Protein AF-A0A7K1FFA6-F1 (afdb_monomer)

Foldseek 3Di:
DVVVVVVVVVVVVVVCVVVVVCVVVPDDPPDDDDPDDDDADDDFFWFFPDFDAAPDPQWDCDVNATDHAAGDTHHQPFFGFWTFQDKFQPADRQDKAFDADPVRHGPGIDSPVGPVVLVLLQRVCVSLVFDGPVRQEVDWGFDWQQSVQWGWHFDDPVCVVVPGGMITIIGGQSVCSVPVVDGHDGDHLNCLQLDPPNPQSRFAFPVGGLQDKGFKTWGTKGKYADADDPVVVQVNLLVSLCVFLLEPHQVPQPQKDKDKDWDPVLNRVHHNVRITMMIIIIGGHPPKIANGDSGPLNYSVSGRID

Nearest PDB structures (foldseek):
  2w07-assembly1_B  TM=4.310E-01  e=6.812E+00  Escherichia coli UTI89
  8xmc-assembly1_A  TM=2.877E-01  e=3.693E+00  Arabidopsis thaliana

Sequence (306 aa):
MRRQLSGAALLLVAVLAVLGGMAVLGRRIQGDPATAPIPGPPALGSCLRTDVIPAGIPLDDLDGLLDYRSAEFETCAGRRAGEVVALITDPAPVDVAPVVDINGDLVGRSISDDPNYLMCISAARGYLGLVRPEEAVDAWIPLSPFISGLELIGPTPLQRRFGQQWVVCVVFDETSASDRRRPGFAGTVKDAYLGFPVPAVLTACDLGPCDILHRDELLASATFISPRTAAQVKESCREHAQVRTGLADLTAVAGLSVVVKYSAAGLAGAAPDRPLTASCLLRADEGRWLDGSLLNVGRADRIPWA

Radius of gyration: 26.85 Å; Cα contacts (8 Å, |Δi|>4): 586; chains: 1; bounding box: 90×49×72 Å

Solvent-accessible surface area (backbone atoms only — not comparable to full-atom values): 17153 Å² total; per-residue (Å²): 115,75,70,61,55,54,53,52,51,53,51,50,52,52,50,51,51,51,53,51,51,50,58,60,74,65,57,75,74,88,68,80,93,68,87,74,81,76,76,74,82,82,56,77,62,26,17,38,71,54,85,52,77,61,98,62,80,64,55,40,77,58,92,86,42,68,39,48,33,53,77,55,70,40,76,53,83,53,79,48,45,26,34,27,62,41,76,39,72,78,58,66,80,80,43,74,45,78,34,56,50,99,88,64,49,80,76,49,65,38,48,80,81,12,68,59,49,50,52,34,53,38,40,50,27,51,70,63,73,41,74,37,73,95,57,35,70,72,27,75,37,69,51,31,51,40,78,74,22,66,45,62,36,24,54,43,75,69,40,41,78,71,70,51,58,42,36,32,25,26,41,22,38,51,64,47,42,72,36,81,83,55,84,53,64,64,80,45,73,49,55,35,67,68,29,67,79,31,55,28,77,60,38,39,24,86,91,41,50,22,71,48,81,38,43,41,38,43,56,23,34,30,41,28,44,51,59,55,53,73,66,59,54,49,48,55,38,44,56,51,48,25,64,51,18,41,32,92,55,58,86,78,39,84,60,50,44,82,44,70,54,65,54,73,70,40,37,65,58,14,24,81,94,43,62,26,67,33,37,30,28,44,29,40,34,94,95,47,32,25,52,39,52,60,47,40,43,46,41,81,91,59,58,44,69,92

Mean predicted aligned error: 7.97 Å

Organism: NCBI:txid2665158

Secondary structure (DSSP, 8-state):
-HHHHHHHHHHHHHHHHHHHHHHHHT----S----PPPP-PPPTTEEE-SPPPPSS--EEEETTEEEEPP--EEES-S--SEEEEEEESSPPPP--EEEE-TTS-EEEEE-TT-HHHHHHHHHHHHHTTPPPGGG-BTSEEE--HHHH-EEEE---HHHHHTT---EEEEEE-HHHHH-TTS---SS-HHHHHHSSSPPGGG--BTTBSTTS-BSEEEEEEEEE-S---HHHHHHHHHHHHHHHHT-S-GGGSTTEEEEEE--HHHHHH-BTTBPEEEEEEEEEPTT--BSS--TT--SGGG--B-

pLDDT: mean 87.09, std 11.0, range [47.19, 97.88]

Structure (mmCIF, N/CA/C/O backbone):
data_AF-A0A7K1FFA6-F1
#
_entry.id   AF-A0A7K1FFA6-F1
#
loop_
_atom_site.group_PDB
_atom_site.id
_atom_site.type_symbol
_atom_site.label_atom_id
_atom_site.label_alt_id
_atom_site.label_comp_id
_atom_site.label_asym_id
_atom_site.label_entity_id
_atom_site.label_seq_id
_atom_site.pdbx_PDB_ins_code
_atom_site.Cartn_x
_atom_site.Cartn_y
_atom_site.Cartn_z
_atom_site.occupancy
_atom_site.B_iso_or_equiv
_atom_site.auth_seq_id
_atom_site.auth_comp_id
_atom_site.auth_asym_id
_atom_site.auth_atom_id
_atom_site.pdbx_PDB_model_num
ATOM 1 N N . MET A 1 1 ? -67.268 20.049 24.951 1.00 58.00 1 MET A N 1
ATOM 2 C CA . MET A 1 1 ? -66.887 18.618 24.880 1.00 58.00 1 MET A CA 1
ATOM 3 C C . MET A 1 1 ? -65.468 18.352 24.352 1.00 58.00 1 MET A C 1
ATOM 5 O O . MET A 1 1 ? -64.747 17.640 25.032 1.00 58.00 1 MET A O 1
ATOM 9 N N . ARG A 1 2 ? -64.987 18.937 23.236 1.00 68.69 2 ARG A N 1
ATOM 10 C CA . ARG A 1 2 ? -63.618 18.657 22.714 1.00 68.69 2 ARG A CA 1
ATOM 11 C C . ARG A 1 2 ? -62.449 18.973 23.671 1.00 68.69 2 ARG A C 1
ATOM 13 O O . ARG A 1 2 ? -61.514 18.192 23.730 1.00 68.69 2 ARG A O 1
ATOM 20 N N . ARG A 1 3 ? -62.514 20.053 24.463 1.00 69.88 3 ARG A N 1
ATOM 21 C CA . ARG A 1 3 ? -61.429 20.437 25.399 1.00 69.88 3 ARG A CA 1
ATOM 22 C C . ARG A 1 3 ? -61.270 19.497 26.605 1.00 69.88 3 ARG A C 1
ATOM 24 O O . ARG A 1 3 ? -60.164 19.346 27.108 1.00 69.88 3 ARG A O 1
ATOM 31 N N . GLN A 1 4 ? -62.349 18.846 27.047 1.00 73.88 4 GLN A N 1
ATOM 32 C CA . GLN A 1 4 ? -62.304 17.896 28.171 1.00 73.88 4 GLN A CA 1
ATOM 33 C C . GLN A 1 4 ? -61.646 16.568 27.770 1.00 73.88 4 GLN A C 1
ATOM 35 O O . GLN A 1 4 ? -60.880 16.010 28.547 1.00 73.88 4 GLN A O 1
ATOM 40 N N . LEU A 1 5 ? -61.867 16.111 26.532 1.00 81.81 5 LEU A N 1
ATOM 41 C CA . LEU A 1 5 ? -61.202 14.925 25.981 1.00 81.81 5 LEU A CA 1
ATOM 42 C C . LEU A 1 5 ? -59.692 15.133 25.814 1.00 81.81 5 LEU A C 1
ATOM 44 O O . LEU A 1 5 ? -58.912 14.248 26.154 1.00 81.81 5 LEU A O 1
ATOM 48 N N . SER A 1 6 ? -59.270 16.316 25.354 1.00 82.75 6 SER A N 1
ATOM 49 C CA . SER A 1 6 ? -57.847 16.654 25.223 1.00 82.75 6 SER A CA 1
ATOM 50 C C . SER A 1 6 ? -57.132 16.671 26.575 1.00 82.75 6 SER A C 1
ATOM 52 O O . SER A 1 6 ? -56.033 16.137 26.689 1.00 82.75 6 SER A O 1
ATOM 54 N N . GLY A 1 7 ? -57.768 17.237 27.609 1.00 86.38 7 GLY A N 1
ATOM 55 C CA . GLY A 1 7 ? -57.214 17.251 28.965 1.00 86.38 7 GLY A CA 1
ATOM 56 C C . GLY A 1 7 ? -57.075 15.848 29.558 1.00 86.38 7 GLY A C 1
ATOM 57 O O . GLY A 1 7 ? -56.028 15.518 30.107 1.00 86.38 7 GLY A O 1
ATOM 58 N N . ALA A 1 8 ? -58.092 14.998 29.385 1.00 89.31 8 ALA A N 1
ATOM 59 C CA . ALA A 1 8 ? -58.063 13.619 29.870 1.00 89.31 8 ALA A CA 1
ATOM 60 C C . ALA A 1 8 ? -56.980 12.770 29.181 1.00 89.31 8 ALA A C 1
ATOM 62 O O . ALA A 1 8 ? -56.271 12.023 29.852 1.00 89.31 8 ALA A O 1
ATOM 63 N N . ALA A 1 9 ? -56.805 12.914 27.863 1.00 89.56 9 ALA A N 1
ATOM 64 C CA . ALA A 1 9 ? -55.773 12.192 27.119 1.00 89.56 9 ALA A CA 1
ATOM 65 C C . ALA A 1 9 ? -54.353 12.588 27.557 1.00 89.56 9 ALA A C 1
ATOM 67 O O . ALA A 1 9 ? -53.499 11.725 27.742 1.00 89.56 9 ALA A O 1
ATOM 68 N N . LEU A 1 10 ? -54.107 13.883 27.776 1.00 92.19 10 LEU A N 1
ATOM 69 C CA . LEU A 1 10 ? -52.793 14.387 28.181 1.00 92.19 10 LEU A CA 1
ATOM 70 C C . LEU A 1 10 ? -52.430 13.932 29.602 1.00 92.19 10 LEU A C 1
ATOM 72 O O . LEU A 1 10 ? -51.291 13.549 29.867 1.00 92.19 10 LEU A O 1
ATOM 76 N N . LEU A 1 11 ? -53.424 13.890 30.492 1.00 93.81 11 LEU A N 1
ATOM 77 C CA . LEU A 1 11 ? -53.263 13.392 31.855 1.00 93.81 11 LEU A CA 1
ATOM 78 C C . LEU A 1 11 ? -53.007 11.877 31.880 1.00 93.81 11 LEU A C 1
ATOM 80 O O . LEU A 1 11 ? -52.140 11.417 32.617 1.00 93.81 11 LEU A O 1
ATOM 84 N N . LEU A 1 12 ? -53.690 11.110 31.023 1.00 93.81 12 LEU A N 1
ATOM 85 C CA . LEU A 1 12 ? -53.450 9.673 30.862 1.00 93.81 12 LEU A CA 1
ATOM 86 C C . LEU A 1 12 ? -52.023 9.388 30.368 1.00 93.81 12 LEU A C 1
ATOM 88 O O . LEU A 1 12 ? -51.355 8.511 30.909 1.00 93.81 12 LEU A O 1
ATOM 92 N N . VAL A 1 13 ? -51.534 10.149 29.382 1.00 93.62 13 VAL A N 1
ATOM 93 C CA . VAL A 1 13 ? -50.156 10.020 28.877 1.00 93.62 13 VAL A CA 1
ATOM 94 C C . VAL A 1 13 ? -49.138 10.360 29.965 1.00 93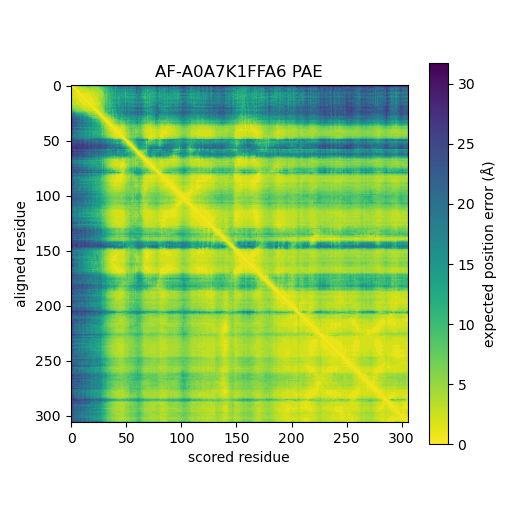.62 13 VAL A C 1
ATOM 96 O O . VAL A 1 13 ? -48.177 9.615 30.143 1.00 93.62 13 VAL A O 1
ATOM 99 N N . ALA A 1 14 ? -49.358 11.429 30.735 1.00 93.44 14 ALA A N 1
ATOM 100 C CA . ALA A 1 14 ? -48.478 11.789 31.845 1.00 93.44 14 ALA A CA 1
ATOM 101 C C . ALA A 1 14 ? -48.436 10.693 32.926 1.00 93.44 14 ALA A C 1
ATOM 103 O O . ALA A 1 14 ? -47.359 10.322 33.387 1.00 93.44 14 ALA A O 1
ATOM 104 N N . VAL A 1 15 ? -49.589 10.118 33.284 1.00 94.44 15 VAL A N 1
ATOM 105 C CA . VAL A 1 15 ? -49.672 9.010 34.250 1.00 94.44 15 VAL A CA 1
ATOM 106 C C . VAL A 1 15 ? -48.969 7.759 33.721 1.00 94.44 15 VAL A C 1
ATOM 108 O O . VAL A 1 15 ? -48.197 7.146 34.455 1.00 94.44 15 VAL A O 1
ATOM 111 N N . LEU A 1 16 ? -49.167 7.401 32.451 1.00 92.19 16 LEU A N 1
ATOM 112 C CA . LEU A 1 16 ? -48.476 6.266 31.831 1.00 92.19 16 LEU A CA 1
ATOM 113 C C . LEU A 1 16 ? -46.959 6.481 31.762 1.00 92.19 16 LEU A C 1
ATOM 115 O O . LEU A 1 16 ? -46.210 5.541 32.014 1.00 92.19 16 LEU A O 1
ATOM 119 N N . ALA A 1 17 ? -46.495 7.703 31.487 1.00 89.88 17 ALA A N 1
ATOM 120 C CA . ALA A 1 17 ? -45.072 8.036 31.483 1.00 89.88 17 ALA A CA 1
ATOM 121 C C . ALA A 1 17 ? -44.450 7.922 32.885 1.00 89.88 17 ALA A C 1
ATOM 123 O O . ALA A 1 17 ? -43.372 7.350 33.034 1.00 89.88 17 ALA A O 1
ATOM 124 N N . VAL A 1 18 ? -45.144 8.399 33.923 1.00 90.31 18 VAL A N 1
ATOM 125 C CA . VAL A 1 18 ? -44.685 8.291 35.318 1.00 90.31 18 VAL A CA 1
ATOM 126 C C . VAL A 1 18 ? -44.677 6.835 35.789 1.00 90.31 18 VAL A C 1
ATOM 128 O O . VAL A 1 18 ? -43.687 6.381 36.362 1.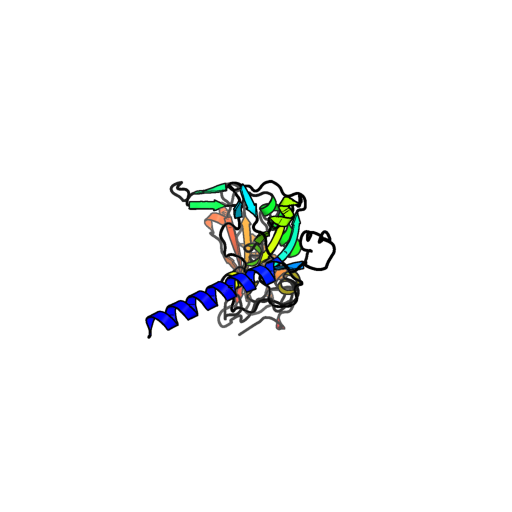00 90.31 18 VAL A O 1
ATOM 131 N N . LEU A 1 19 ? -45.745 6.077 35.517 1.00 85.62 19 LEU A N 1
ATOM 132 C CA . LEU A 1 19 ? -45.832 4.659 35.880 1.00 85.62 19 LEU A CA 1
ATOM 133 C C . LEU A 1 19 ? -44.802 3.815 35.118 1.00 85.62 19 LEU A C 1
ATOM 135 O O . LEU A 1 19 ? -44.164 2.950 35.715 1.00 85.62 19 LEU A O 1
ATOM 139 N N . GLY A 1 20 ? -44.588 4.102 33.832 1.00 83.06 20 GLY A N 1
ATOM 140 C CA . GLY A 1 20 ? -43.535 3.487 33.028 1.00 83.06 20 GLY A CA 1
ATOM 141 C C . GLY A 1 20 ? -42.140 3.806 33.566 1.00 83.06 20 GLY A C 1
ATOM 142 O O . GLY A 1 20 ? -41.336 2.896 33.749 1.00 83.06 20 GLY A O 1
ATOM 143 N N . GLY A 1 21 ? -41.871 5.070 33.911 1.00 79.25 21 GLY A N 1
ATOM 144 C CA . GLY A 1 21 ? -40.600 5.495 34.504 1.00 79.25 21 GLY A CA 1
ATOM 145 C C . GLY A 1 21 ? -40.311 4.812 35.843 1.00 79.25 21 GLY A C 1
ATOM 146 O O . GLY A 1 21 ? -39.219 4.286 36.044 1.00 79.25 21 GLY A O 1
ATOM 147 N N . MET A 1 22 ? -41.304 4.735 36.733 1.00 79.88 22 MET A N 1
ATOM 148 C CA . MET A 1 22 ? -41.179 4.054 38.030 1.00 79.88 22 MET A CA 1
ATOM 149 C C . MET A 1 22 ? -40.986 2.538 37.883 1.00 79.88 22 MET A C 1
ATOM 151 O O . MET A 1 22 ? -40.177 1.950 38.600 1.00 79.88 22 MET A O 1
ATOM 155 N N . ALA A 1 23 ? -41.677 1.899 36.933 1.00 80.31 23 ALA A N 1
ATOM 156 C CA . ALA A 1 23 ? -41.513 0.471 36.656 1.00 80.31 23 ALA A CA 1
ATOM 157 C C . ALA A 1 23 ? -40.122 0.133 36.089 1.00 80.31 23 ALA A C 1
ATOM 159 O O . ALA A 1 23 ? -39.602 -0.953 36.346 1.00 80.31 23 ALA A O 1
ATOM 160 N N . VAL A 1 24 ? -39.503 1.058 35.348 1.00 78.88 24 VAL A N 1
ATOM 161 C CA . VAL A 1 24 ? -38.136 0.900 34.831 1.00 78.88 24 VAL A CA 1
ATOM 162 C C . VAL A 1 24 ? -37.094 1.177 35.921 1.00 78.88 24 VAL A C 1
ATOM 164 O O . VAL A 1 24 ? -36.157 0.396 36.061 1.00 78.88 24 VAL A O 1
ATOM 167 N N . LEU A 1 25 ? -37.285 2.211 36.748 1.00 76.94 25 LEU A N 1
ATOM 168 C CA . LEU A 1 25 ? -36.373 2.564 37.849 1.00 76.94 25 LEU A CA 1
ATOM 169 C C . LEU A 1 25 ? -36.386 1.546 39.004 1.00 76.94 25 LEU A C 1
ATOM 171 O O . LEU A 1 25 ? -35.385 1.386 39.697 1.00 76.94 25 LEU A O 1
ATOM 175 N N . GLY A 1 26 ? -37.506 0.846 39.218 1.00 72.06 26 GLY A N 1
ATOM 176 C CA . GLY A 1 26 ? -37.661 -0.152 40.282 1.00 72.06 26 GLY A CA 1
ATOM 177 C C . GLY A 1 26 ? -37.183 -1.565 39.930 1.00 72.06 26 GLY A C 1
ATOM 178 O O . GLY A 1 26 ? -37.147 -2.432 40.809 1.00 72.06 26 GLY A O 1
ATOM 179 N N . ARG A 1 27 ? -36.813 -1.835 38.669 1.00 73.88 27 ARG A N 1
ATOM 180 C CA . ARG A 1 27 ? -36.257 -3.136 38.281 1.00 73.88 27 ARG A CA 1
ATOM 181 C C . ARG A 1 27 ? -34.850 -3.273 38.854 1.00 73.88 27 ARG A C 1
ATOM 183 O O . ARG A 1 27 ? -33.872 -2.844 38.252 1.00 73.88 27 ARG A O 1
ATOM 190 N N . ARG A 1 28 ? -34.752 -3.927 40.015 1.00 72.38 28 ARG A N 1
ATOM 191 C CA . ARG A 1 28 ? -33.489 -4.512 40.473 1.00 72.38 28 ARG A CA 1
ATOM 192 C C . ARG A 1 28 ? -33.041 -5.493 39.398 1.00 72.38 28 ARG A C 1
ATOM 194 O O . ARG A 1 28 ? -33.698 -6.511 39.185 1.00 72.38 28 ARG A O 1
ATOM 201 N N . ILE A 1 29 ? -31.961 -5.163 38.701 1.00 75.19 29 ILE A N 1
ATOM 202 C CA . ILE A 1 29 ? -31.266 -6.116 37.844 1.00 75.19 29 ILE A CA 1
ATOM 203 C C . ILE A 1 29 ? -30.773 -7.208 38.797 1.00 75.19 29 ILE A C 1
ATOM 205 O O . ILE A 1 29 ? -29.912 -6.951 39.633 1.00 75.19 29 ILE A O 1
ATOM 209 N N . GLN A 1 30 ? -31.415 -8.379 38.773 1.00 75.81 30 GLN A N 1
ATOM 210 C CA . GLN A 1 30 ? -30.953 -9.518 39.559 1.00 75.81 30 GLN A CA 1
ATOM 211 C C . GLN A 1 30 ? -29.613 -9.968 38.978 1.00 75.81 30 GLN A C 1
ATOM 213 O O . GLN A 1 30 ? -29.549 -10.422 37.839 1.00 75.81 30 GLN A O 1
ATOM 218 N N . GLY A 1 31 ? -28.554 -9.793 39.759 1.00 81.12 31 GLY A N 1
ATOM 219 C CA . GLY A 1 31 ? -27.191 -10.166 39.417 1.00 81.12 31 GLY A CA 1
ATOM 220 C C . GLY A 1 31 ? -26.225 -9.466 40.361 1.00 81.12 31 GLY A C 1
ATOM 221 O O . GLY A 1 31 ? -26.441 -8.308 40.722 1.00 81.12 31 GLY A O 1
ATOM 222 N N . ASP A 1 32 ? -25.178 -10.168 40.779 1.00 85.38 32 ASP A N 1
ATOM 223 C CA . ASP A 1 32 ? -24.075 -9.520 41.474 1.00 85.38 32 ASP A CA 1
ATOM 224 C C . ASP A 1 32 ? -23.312 -8.651 40.465 1.00 85.38 32 ASP A C 1
ATOM 226 O O . ASP A 1 32 ? -23.086 -9.093 39.331 1.00 85.38 32 ASP A O 1
ATOM 230 N N . PRO A 1 33 ? -22.925 -7.414 40.824 1.00 78.75 33 PRO A N 1
ATOM 231 C CA . PRO A 1 33 ? -22.067 -6.611 39.971 1.00 78.75 33 PRO A CA 1
ATOM 232 C C . PRO A 1 33 ? -20.742 -7.354 39.783 1.00 78.75 33 PRO A C 1
ATOM 234 O O . PRO A 1 33 ? -19.908 -7.413 40.683 1.00 78.75 33 PRO A O 1
ATOM 237 N N . ALA A 1 34 ? -20.560 -7.940 38.606 1.00 83.69 34 ALA A N 1
ATOM 238 C CA . ALA A 1 34 ? -19.306 -8.544 38.204 1.00 83.69 34 ALA A CA 1
ATOM 239 C C . ALA A 1 34 ? -18.497 -7.520 37.406 1.00 83.69 34 ALA A C 1
ATOM 241 O O . ALA A 1 34 ? -19.027 -6.829 36.533 1.00 83.69 34 ALA A O 1
ATOM 242 N N . THR A 1 35 ? -17.198 -7.427 37.680 1.00 83.38 35 THR A N 1
ATOM 243 C CA . THR A 1 35 ? -16.280 -6.684 36.817 1.00 83.38 35 THR A CA 1
ATOM 244 C C . THR A 1 35 ? -16.190 -7.403 35.478 1.00 83.38 35 THR A C 1
ATOM 246 O O . THR A 1 35 ? -15.606 -8.484 35.392 1.00 83.38 35 THR A O 1
ATOM 249 N N . ALA A 1 36 ? -16.782 -6.821 34.437 1.00 86.50 36 ALA A N 1
ATOM 250 C CA . ALA A 1 36 ? -16.551 -7.285 33.078 1.00 86.50 36 ALA A CA 1
ATOM 251 C C . ALA A 1 36 ? -15.072 -7.041 32.721 1.00 86.50 36 ALA A C 1
ATOM 253 O O . ALA A 1 36 ? -14.561 -5.952 33.008 1.00 86.50 36 ALA A O 1
ATOM 254 N N . PRO A 1 37 ? -14.369 -8.019 32.124 1.00 92.44 37 PRO A N 1
ATOM 255 C CA . PRO A 1 37 ? -13.013 -7.793 31.655 1.00 92.44 37 PRO A CA 1
ATOM 256 C C . PRO A 1 37 ? -13.038 -6.704 30.585 1.00 92.44 37 PRO A C 1
ATOM 258 O O . PRO A 1 37 ? -13.861 -6.728 29.669 1.00 92.44 37 PRO A O 1
ATOM 261 N N . ILE A 1 38 ? -12.134 -5.739 30.708 1.00 94.38 38 ILE A N 1
ATOM 262 C CA . ILE A 1 38 ? -11.973 -4.699 29.698 1.00 94.38 38 ILE A CA 1
ATOM 263 C C . ILE A 1 38 ? -11.255 -5.343 28.518 1.00 94.38 38 ILE A C 1
ATOM 265 O O . ILE A 1 38 ? -10.185 -5.921 28.734 1.00 94.38 38 ILE A O 1
ATOM 269 N N . PRO A 1 39 ? -11.812 -5.272 27.295 1.00 94.75 39 PRO A N 1
ATOM 270 C CA . PRO A 1 39 ? -11.165 -5.851 26.127 1.00 94.75 39 PRO A CA 1
ATOM 271 C C . PRO A 1 39 ? -9.722 -5.355 26.010 1.00 94.75 39 PRO A C 1
ATOM 273 O O . PRO A 1 39 ? -9.454 -4.181 26.263 1.00 94.75 39 PRO A O 1
ATOM 276 N N . GLY A 1 40 ? -8.789 -6.240 25.670 1.00 95.75 40 GLY A N 1
ATOM 277 C CA . GLY A 1 40 ? -7.413 -5.854 25.349 1.00 95.75 40 GLY A CA 1
ATOM 278 C C . GLY A 1 40 ? -7.299 -5.222 23.953 1.00 95.75 40 GLY A C 1
ATOM 279 O O . GLY A 1 40 ? -8.325 -4.953 23.318 1.00 95.75 40 GLY A O 1
ATOM 280 N N . PRO A 1 41 ? -6.069 -5.011 23.451 1.00 96.44 41 PRO A N 1
ATOM 281 C CA . PRO A 1 41 ? -5.858 -4.692 22.042 1.00 96.44 41 PRO A CA 1
ATOM 282 C C . PRO A 1 41 ? -6.400 -5.809 21.131 1.00 96.44 41 PRO A C 1
ATOM 284 O O . PRO A 1 41 ? -6.438 -6.975 21.547 1.00 96.44 41 PRO A O 1
ATOM 287 N N . PRO A 1 42 ? -6.798 -5.495 19.886 1.00 95.56 42 PRO A N 1
ATOM 288 C CA . PRO A 1 42 ? -7.187 -6.517 18.922 1.00 95.56 42 PRO A CA 1
ATOM 289 C C . PRO A 1 42 ? -5.978 -7.385 18.539 1.00 95.56 42 PRO A C 1
ATOM 291 O O . PRO A 1 42 ? -4.827 -6.947 18.582 1.00 95.56 42 PRO A O 1
ATOM 294 N N . ALA A 1 43 ? -6.237 -8.635 18.154 1.00 95.06 43 ALA A N 1
ATOM 295 C CA . ALA A 1 43 ? -5.188 -9.549 17.712 1.00 95.06 43 ALA A CA 1
ATOM 296 C C . ALA A 1 43 ? -4.687 -9.190 16.301 1.00 95.06 43 ALA A C 1
ATOM 298 O O . ALA A 1 43 ? -5.439 -8.639 15.492 1.00 95.06 43 ALA A O 1
ATOM 299 N N . LEU A 1 44 ? -3.450 -9.575 15.973 1.00 93.88 44 LEU A N 1
ATOM 300 C CA . LEU A 1 44 ? -2.955 -9.533 14.593 1.00 93.88 44 LEU A CA 1
ATOM 301 C C . LEU A 1 44 ? -3.874 -10.356 13.678 1.00 93.88 44 LEU A C 1
ATOM 303 O O . LEU A 1 44 ? -4.315 -11.442 14.055 1.00 93.88 44 LEU A O 1
ATOM 307 N N . GLY A 1 45 ? -4.175 -9.823 12.497 1.00 91.06 45 GLY A N 1
ATOM 308 C CA . GLY A 1 45 ? -5.139 -10.408 11.569 1.00 91.06 45 GLY A CA 1
ATOM 309 C C . GLY A 1 45 ? -6.602 -10.204 11.971 1.00 91.06 45 GLY A C 1
ATOM 310 O O . GLY A 1 45 ? -7.477 -10.835 11.387 1.00 91.06 45 GLY A O 1
ATOM 311 N N . SER A 1 46 ? -6.904 -9.358 12.964 1.00 92.56 46 SER A N 1
ATOM 312 C CA . SER A 1 46 ? -8.280 -8.886 13.177 1.00 92.56 46 SER A CA 1
ATOM 313 C C . SER A 1 46 ? -8.655 -7.875 12.096 1.00 92.56 46 SER A C 1
ATOM 315 O O . SER A 1 46 ? -7.824 -7.072 11.674 1.00 92.56 46 SER A O 1
ATOM 317 N N . CYS A 1 47 ? -9.913 -7.887 11.669 1.00 88.50 47 CYS A N 1
ATOM 318 C CA . CYS A 1 47 ? -10.420 -6.996 10.636 1.00 88.50 47 CYS A CA 1
ATOM 319 C C . CYS A 1 47 ? -11.203 -5.834 11.234 1.00 88.50 47 CYS A C 1
ATOM 321 O O . CYS A 1 47 ? -11.920 -5.992 12.223 1.00 88.50 47 CYS A O 1
ATOM 323 N N . LEU A 1 48 ? -11.080 -4.669 10.606 1.00 87.56 48 LEU A N 1
ATOM 324 C CA . LEU A 1 48 ? -11.836 -3.479 10.969 1.00 87.56 48 LEU A CA 1
ATOM 325 C C . LEU A 1 48 ? -13.309 -3.649 10.564 1.00 87.56 48 LEU A C 1
ATOM 327 O O . LEU A 1 48 ? -13.595 -3.883 9.386 1.00 87.56 48 LEU A O 1
ATOM 331 N N . ARG A 1 49 ? -14.232 -3.522 11.528 1.00 77.56 49 ARG A N 1
ATOM 332 C CA . ARG A 1 49 ? -15.683 -3.649 11.288 1.00 77.56 49 ARG A CA 1
ATOM 333 C C . ARG A 1 49 ? -16.310 -2.346 10.788 1.00 77.56 49 ARG A C 1
ATOM 335 O O . ARG A 1 49 ? -17.267 -2.370 10.016 1.00 77.56 49 ARG A O 1
ATOM 342 N N . THR A 1 50 ? -15.818 -1.208 11.274 1.00 66.44 50 THR A N 1
ATOM 343 C CA . THR A 1 50 ? -16.340 0.126 10.944 1.00 66.44 50 THR A CA 1
ATOM 344 C C . THR A 1 50 ? -15.692 0.710 9.695 1.00 66.44 50 THR A C 1
ATOM 346 O O . THR A 1 50 ? -14.610 0.292 9.292 1.00 66.44 50 THR A O 1
ATOM 349 N N . ASP A 1 51 ? -16.353 1.707 9.102 1.00 64.38 51 ASP A N 1
ATOM 350 C CA . ASP A 1 51 ? -15.813 2.447 7.965 1.00 64.38 51 ASP A CA 1
ATOM 351 C C . ASP A 1 51 ? -14.424 3.021 8.309 1.00 64.38 51 ASP A C 1
ATOM 353 O O . ASP A 1 51 ? -14.216 3.639 9.366 1.00 64.38 51 ASP A O 1
ATOM 357 N N . VAL A 1 52 ? -13.470 2.812 7.404 1.00 62.03 52 VAL A N 1
ATOM 358 C CA . VAL A 1 52 ? -12.231 3.587 7.402 1.00 62.03 52 VAL A CA 1
ATOM 359 C C . VAL A 1 52 ? -12.616 5.019 7.061 1.00 62.03 52 VAL A C 1
ATOM 361 O O . VAL A 1 52 ? -13.378 5.250 6.117 1.00 62.03 52 VAL A O 1
ATOM 364 N N . ILE A 1 53 ? -12.161 5.978 7.861 1.00 59.75 53 ILE A N 1
ATOM 365 C CA . ILE A 1 53 ? -12.384 7.384 7.534 1.00 59.75 53 ILE A CA 1
ATOM 366 C C . ILE A 1 53 ? -11.447 7.700 6.356 1.00 59.75 53 ILE A C 1
ATOM 368 O O . ILE A 1 53 ? -10.267 7.361 6.439 1.00 59.75 53 ILE A O 1
ATOM 372 N N . PRO A 1 54 ? -11.944 8.282 5.246 1.00 53.16 54 PRO A N 1
ATOM 373 C CA . PRO A 1 54 ? -11.101 8.663 4.115 1.00 53.16 54 PRO A CA 1
ATOM 374 C C . PRO A 1 54 ? -9.906 9.511 4.559 1.00 53.16 54 PRO A C 1
ATOM 376 O O . PR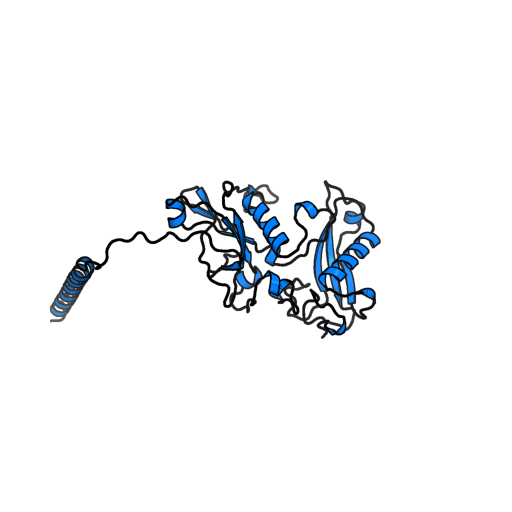O A 1 54 ? -10.006 10.219 5.561 1.00 53.16 54 PRO A O 1
ATOM 379 N N . ALA A 1 55 ? -8.820 9.471 3.780 1.00 47.19 55 ALA A N 1
ATOM 380 C CA . ALA A 1 55 ? -7.577 10.187 4.053 1.00 47.19 55 ALA A CA 1
ATOM 381 C C . ALA A 1 55 ? -7.826 11.628 4.549 1.00 47.19 55 ALA A C 1
ATOM 383 O O . ALA A 1 55 ? -8.346 12.496 3.847 1.00 47.19 55 ALA A O 1
ATOM 384 N N . GLY A 1 56 ? -7.472 11.822 5.812 1.00 51.66 56 GLY A N 1
ATOM 385 C CA . GLY A 1 56 ? -7.715 12.962 6.681 1.00 51.66 56 GLY A CA 1
ATOM 386 C C . GLY A 1 56 ? -7.257 12.518 8.069 1.00 51.66 56 GLY A C 1
ATOM 387 O O . GLY A 1 56 ? -7.272 11.325 8.358 1.00 51.66 56 GLY A O 1
ATOM 388 N N . ILE A 1 57 ? -6.748 13.428 8.894 1.00 55.09 57 ILE A N 1
ATOM 389 C CA . ILE A 1 57 ? -6.034 13.041 10.116 1.00 55.09 57 ILE A CA 1
ATOM 390 C C . ILE A 1 57 ? -6.983 12.256 11.041 1.00 55.09 57 ILE A C 1
ATOM 392 O O . ILE A 1 57 ? -7.938 12.855 11.539 1.00 55.09 57 ILE A O 1
ATOM 396 N N . PRO A 1 58 ? -6.749 10.955 11.302 1.00 57.31 58 PRO A N 1
ATOM 397 C CA . PRO A 1 58 ? -7.635 10.119 12.113 1.00 57.31 58 PRO A CA 1
ATOM 398 C C . PRO A 1 58 ? -7.379 10.349 13.610 1.00 57.31 58 PRO A C 1
ATOM 400 O O . PRO A 1 58 ? -7.282 9.404 14.394 1.00 57.31 58 PRO A O 1
ATOM 403 N N . LEU A 1 59 ? -7.195 11.612 13.994 1.00 60.28 59 LEU A N 1
ATOM 404 C CA . LEU A 1 59 ? -6.986 12.009 15.375 1.00 60.28 59 LEU A CA 1
ATOM 405 C C . LEU A 1 59 ? -8.299 12.533 15.934 1.00 60.28 59 LEU A C 1
ATOM 407 O O . LEU A 1 59 ? -8.930 13.415 15.346 1.00 60.28 59 LEU A O 1
ATOM 411 N N . ASP A 1 60 ? -8.675 12.003 17.089 1.00 63.19 60 ASP A N 1
ATOM 412 C CA . ASP A 1 60 ? -9.717 12.595 17.908 1.00 63.19 60 ASP A CA 1
ATOM 413 C C . ASP A 1 60 ? -9.082 13.721 18.737 1.00 63.19 60 ASP A C 1
ATOM 415 O O . ASP A 1 60 ? -8.015 13.549 19.332 1.00 63.19 60 ASP A O 1
ATOM 419 N N . ASP A 1 61 ? -9.737 14.881 18.779 1.00 64.88 61 ASP A N 1
ATOM 420 C CA . ASP A 1 61 ? -9.416 15.928 19.749 1.00 64.88 61 ASP A CA 1
ATOM 421 C C . ASP A 1 61 ? -10.160 15.610 21.053 1.00 64.88 61 ASP A C 1
ATOM 423 O O . ASP A 1 61 ? -11.360 15.870 21.191 1.00 64.88 61 ASP A O 1
ATOM 427 N N . LEU A 1 62 ? -9.461 14.964 21.986 1.00 59.59 62 LEU A N 1
ATOM 428 C CA . LEU A 1 62 ? -9.984 14.624 23.304 1.00 59.59 62 LEU A CA 1
ATOM 429 C C . LEU A 1 62 ? -9.470 15.652 24.305 1.00 59.59 62 LEU A C 1
ATOM 431 O O . LEU A 1 62 ? -8.375 15.522 24.849 1.00 59.59 62 LEU A O 1
ATOM 435 N N . ASP A 1 63 ? -10.277 16.682 24.553 1.00 58.38 63 ASP A N 1
ATOM 436 C CA . ASP A 1 63 ? -9.979 17.736 25.528 1.00 58.38 63 ASP A CA 1
ATOM 437 C C . ASP A 1 63 ? -8.661 18.496 25.240 1.00 58.38 63 ASP A C 1
ATOM 439 O O . ASP A 1 63 ? -7.949 18.903 26.160 1.00 58.38 63 ASP A O 1
ATOM 443 N N . GLY A 1 64 ? -8.317 18.707 23.963 1.00 59.19 64 GLY A N 1
ATOM 444 C CA . GLY A 1 64 ? -7.087 19.384 23.540 1.00 59.19 64 GLY A CA 1
ATOM 445 C C . GLY A 1 64 ? -5.865 18.468 23.439 1.00 59.19 64 GLY A C 1
ATOM 446 O O . GLY A 1 64 ? -4.781 18.943 23.087 1.00 59.19 64 GLY A O 1
ATOM 447 N N . LEU A 1 65 ? -6.018 17.173 23.735 1.00 65.88 65 LEU A N 1
ATOM 448 C CA . LEU A 1 65 ? -5.012 16.145 23.490 1.00 65.88 65 LEU A CA 1
ATOM 449 C C . LEU A 1 65 ? -5.391 15.369 22.232 1.00 65.88 65 LEU A C 1
ATOM 451 O O . LEU A 1 65 ? -6.470 14.785 22.138 1.00 65.88 65 LEU A O 1
ATOM 455 N N . LEU A 1 66 ? -4.477 15.370 21.268 1.00 80.12 66 LEU A N 1
ATOM 456 C CA . LEU A 1 66 ? -4.609 14.554 20.074 1.00 80.12 66 LEU A CA 1
ATOM 457 C C . LEU A 1 66 ? -4.349 13.099 20.442 1.00 80.12 66 LEU A C 1
ATOM 459 O O . LEU A 1 66 ? -3.309 12.777 21.016 1.00 80.12 66 LEU A O 1
ATOM 463 N N . ASP A 1 67 ? -5.291 12.235 20.097 1.00 85.00 67 ASP A N 1
ATOM 464 C CA . ASP A 1 67 ? -5.172 10.801 20.321 1.00 85.00 67 ASP A CA 1
ATOM 465 C C . ASP A 1 67 ? -5.658 10.040 19.087 1.00 85.00 67 ASP A C 1
ATOM 467 O O . ASP A 1 67 ? -6.451 10.548 18.289 1.00 85.00 67 ASP A O 1
ATOM 471 N N . TYR A 1 68 ? -5.188 8.808 18.927 1.00 87.56 68 TYR A N 1
ATOM 472 C CA . TYR A 1 68 ? -5.674 7.942 17.867 1.00 87.56 68 TYR A CA 1
ATOM 473 C C . TYR A 1 68 ? -7.131 7.580 18.132 1.00 87.56 68 TYR A C 1
ATOM 475 O O . TYR A 1 68 ? -7.531 7.253 19.264 1.00 87.56 68 TYR A O 1
ATOM 483 N N . ARG A 1 69 ? -7.929 7.594 17.062 1.00 88.62 69 ARG A N 1
ATOM 484 C CA . ARG A 1 69 ? -9.313 7.139 17.136 1.00 88.62 69 ARG A CA 1
ATOM 485 C C . ARG A 1 69 ? -9.381 5.680 17.576 1.00 88.62 69 ARG A C 1
ATOM 487 O O . ARG A 1 69 ? -8.492 4.881 17.287 1.00 88.62 69 ARG A O 1
ATOM 494 N N . SER A 1 70 ? -10.475 5.312 18.228 1.00 90.81 70 SER A N 1
ATOM 495 C CA . SER A 1 70 ? -10.780 3.908 18.524 1.00 90.81 70 SER A CA 1
ATOM 496 C C . SER A 1 70 ? -11.704 3.308 17.468 1.00 90.81 70 SER A C 1
ATOM 498 O O . SER A 1 70 ? -12.544 4.017 16.915 1.00 90.81 70 SER A O 1
ATOM 500 N N . ALA A 1 71 ? -11.613 1.998 17.241 1.00 90.38 71 ALA A N 1
ATOM 501 C CA . ALA A 1 71 ? -12.514 1.288 16.339 1.00 90.38 71 ALA A CA 1
ATOM 502 C C . ALA A 1 71 ? -12.873 -0.113 16.844 1.00 90.38 71 ALA A C 1
ATOM 504 O O . ALA A 1 71 ? -12.232 -0.658 17.745 1.00 90.38 71 ALA A O 1
ATOM 505 N N . GLU A 1 72 ? -13.915 -0.691 16.247 1.00 89.94 72 GLU A N 1
ATOM 506 C CA . GLU A 1 72 ? -14.337 -2.062 16.522 1.00 89.94 72 GLU A CA 1
ATOM 507 C C . GLU A 1 72 ? -13.698 -3.037 15.531 1.00 89.94 72 GLU A C 1
ATOM 509 O O . GLU A 1 72 ? -13.682 -2.802 14.318 1.00 89.94 72 GLU A O 1
ATOM 514 N N . PHE A 1 73 ? -13.224 -4.162 16.063 1.00 90.56 73 PHE A N 1
ATOM 515 C CA . PHE A 1 73 ? -12.577 -5.222 15.301 1.00 90.56 73 PHE A CA 1
ATOM 516 C C . PHE A 1 73 ? -13.336 -6.537 15.436 1.00 90.56 73 PHE A C 1
ATOM 518 O O . PHE A 1 73 ? -13.942 -6.822 16.469 1.00 90.56 73 PHE A O 1
ATOM 525 N N . GLU A 1 74 ? -13.259 -7.361 14.399 1.00 89.31 74 GLU A N 1
ATOM 526 C CA . GLU A 1 74 ? -13.840 -8.698 14.362 1.00 89.31 74 GLU A CA 1
ATOM 527 C C . GLU A 1 74 ? -12.906 -9.700 13.678 1.00 89.31 74 GLU A C 1
ATOM 529 O O . GLU A 1 74 ? -11.878 -9.344 13.097 1.00 89.31 74 GLU A O 1
ATOM 534 N N . THR A 1 75 ? -13.250 -10.986 13.745 1.00 87.25 75 THR A N 1
ATOM 535 C CA . THR A 1 75 ? -12.580 -11.997 12.919 1.00 87.25 75 THR A CA 1
ATOM 536 C C . THR A 1 75 ? -12.780 -11.663 11.446 1.00 87.25 75 THR A C 1
ATOM 538 O O . THR A 1 75 ? -13.883 -11.293 11.058 1.00 87.25 75 THR A O 1
ATOM 541 N N . CYS A 1 76 ? -11.769 -11.878 10.607 1.00 81.69 76 CYS A N 1
ATOM 542 C CA . CYS A 1 76 ? -11.797 -11.560 9.175 1.00 81.69 76 CYS A CA 1
ATOM 543 C C . CYS A 1 76 ? -12.755 -12.411 8.300 1.00 81.69 76 CYS A C 1
ATOM 545 O O . CYS A 1 76 ? -12.469 -12.665 7.128 1.00 81.69 76 CYS A O 1
ATOM 547 N N . ALA A 1 77 ? -13.899 -12.852 8.822 1.00 80.06 77 ALA A N 1
ATOM 548 C CA . ALA A 1 77 ? -14.921 -13.595 8.097 1.00 80.06 77 ALA A CA 1
ATOM 549 C C . ALA A 1 77 ? -15.882 -12.635 7.367 1.00 80.06 77 ALA A C 1
ATOM 551 O O . ALA A 1 77 ? -16.900 -12.233 7.916 1.00 80.06 77 ALA A O 1
ATOM 552 N N . GLY A 1 78 ? -15.572 -12.271 6.117 1.00 72.12 78 GLY A N 1
ATOM 553 C CA . GLY A 1 78 ? -16.452 -11.441 5.283 1.00 72.12 78 GLY A CA 1
ATOM 554 C C . GLY A 1 78 ? -15.727 -10.327 4.533 1.00 72.12 78 GLY A C 1
ATOM 555 O O . GLY A 1 78 ? -14.525 -10.414 4.285 1.00 72.12 78 GLY A O 1
ATOM 556 N N . ARG A 1 79 ? -16.483 -9.292 4.142 1.00 70.06 79 ARG A N 1
ATOM 557 C CA . ARG A 1 79 ? -15.955 -8.103 3.459 1.00 70.06 79 ARG A CA 1
ATOM 558 C C . ARG A 1 79 ? -15.089 -7.291 4.420 1.00 70.06 79 ARG A C 1
ATOM 560 O O . ARG A 1 79 ? -15.476 -7.096 5.565 1.00 70.06 79 ARG A O 1
ATOM 567 N N . ARG A 1 80 ? -13.964 -6.771 3.932 1.00 76.25 80 ARG A N 1
ATOM 568 C CA . ARG A 1 80 ? -12.968 -6.084 4.760 1.00 76.25 80 ARG A CA 1
ATOM 569 C C . ARG A 1 80 ? -12.785 -4.651 4.342 1.00 76.25 80 ARG A C 1
ATOM 571 O O . ARG A 1 80 ? -12.698 -4.375 3.150 1.00 76.25 80 ARG A O 1
ATOM 578 N N . ALA A 1 81 ? -12.682 -3.789 5.343 1.00 76.19 81 ALA A N 1
ATOM 579 C CA . ALA A 1 81 ? -12.192 -2.436 5.161 1.00 76.19 81 ALA A CA 1
ATOM 580 C C . ALA A 1 81 ? -10.676 -2.380 5.416 1.00 76.19 81 ALA A C 1
ATOM 582 O O . ALA A 1 81 ? -9.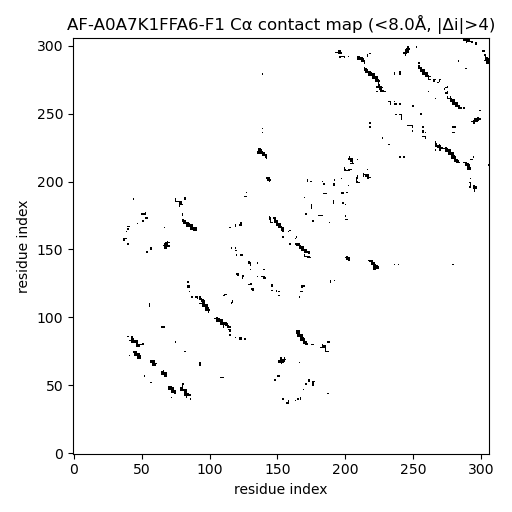957 -1.814 4.605 1.00 76.19 81 ALA A O 1
ATOM 583 N N . GLY A 1 82 ? -10.184 -3.068 6.455 1.00 85.88 82 GLY A N 1
ATOM 584 C CA . GLY A 1 82 ? -8.755 -3.197 6.750 1.00 85.88 82 GLY A CA 1
ATOM 585 C C . GLY A 1 82 ? -8.425 -4.362 7.686 1.00 85.88 82 GLY A C 1
ATOM 586 O O . GLY A 1 82 ? -9.330 -5.023 8.202 1.00 85.88 82 GLY A O 1
ATOM 587 N N . GLU A 1 83 ? -7.133 -4.611 7.890 1.00 90.94 83 GLU A N 1
ATOM 588 C CA . GLU A 1 83 ? -6.575 -5.690 8.715 1.00 90.94 83 GLU A CA 1
ATOM 589 C C . GLU A 1 83 ? -5.476 -5.166 9.647 1.00 90.94 83 GLU A C 1
ATOM 591 O O . GLU A 1 83 ? -4.603 -4.406 9.228 1.00 90.94 83 GLU A O 1
ATOM 596 N N . VAL A 1 84 ? -5.496 -5.611 10.905 1.00 93.88 84 VAL A N 1
ATOM 597 C CA . VAL A 1 84 ? -4.444 -5.339 11.890 1.00 93.88 84 VAL A CA 1
ATOM 598 C C . VAL A 1 84 ? -3.177 -6.113 11.528 1.00 93.88 84 VAL A C 1
ATOM 600 O O . VAL A 1 84 ? -3.148 -7.340 11.623 1.00 93.88 84 VAL A O 1
ATOM 603 N N . VAL A 1 85 ? -2.105 -5.401 11.184 1.00 94.56 85 VAL A N 1
ATOM 604 C CA . VAL A 1 85 ? -0.812 -5.999 10.797 1.00 94.56 85 VAL A CA 1
ATOM 605 C C . VAL A 1 85 ? 0.271 -5.852 11.860 1.00 94.56 85 VAL A C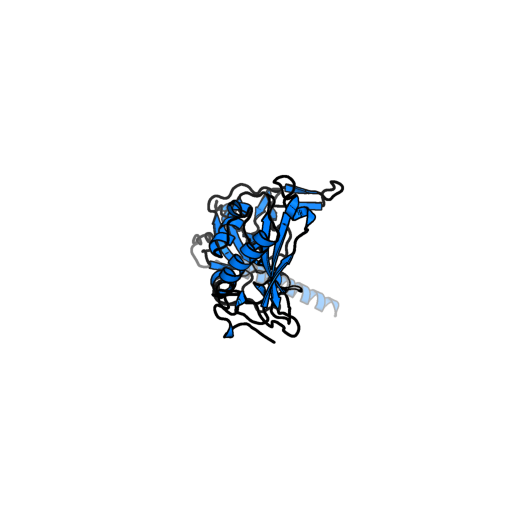 1
ATOM 607 O O . VAL A 1 85 ? 1.257 -6.586 11.835 1.00 94.56 85 VAL A O 1
ATOM 610 N N . ALA A 1 86 ? 0.091 -4.931 12.808 1.00 96.12 86 ALA A N 1
ATOM 611 C CA . ALA A 1 86 ? 1.001 -4.741 13.929 1.00 96.12 86 ALA A CA 1
ATOM 612 C C . ALA A 1 86 ? 0.304 -4.129 15.149 1.00 96.12 86 ALA A C 1
ATOM 614 O O . ALA A 1 86 ? -0.733 -3.477 15.033 1.00 96.12 86 ALA A O 1
ATOM 615 N N . LEU A 1 87 ? 0.914 -4.353 16.314 1.00 97.50 87 LEU A N 1
ATOM 616 C CA . LEU A 1 87 ? 0.515 -3.825 17.615 1.00 97.50 87 LEU A CA 1
ATOM 617 C C . LEU A 1 87 ? 1.740 -3.190 18.283 1.00 97.50 87 LEU A C 1
ATOM 619 O O . LEU A 1 87 ? 2.766 -3.846 18.455 1.00 97.50 87 LEU A O 1
ATOM 623 N N . ILE A 1 88 ? 1.602 -1.935 18.687 1.00 97.69 88 ILE A N 1
ATOM 624 C CA . ILE A 1 88 ? 2.565 -1.157 19.460 1.00 97.69 88 ILE A CA 1
ATOM 625 C C . ILE A 1 88 ? 2.024 -1.091 20.889 1.00 97.69 88 ILE A C 1
ATOM 627 O O . ILE A 1 88 ? 1.000 -0.461 21.140 1.00 97.69 88 ILE A O 1
ATOM 631 N N . THR A 1 89 ? 2.669 -1.787 21.824 1.00 96.94 89 THR A N 1
ATOM 632 C CA . THR A 1 89 ? 2.208 -1.901 23.224 1.00 96.94 89 THR A CA 1
ATOM 633 C C . THR A 1 89 ? 2.682 -0.769 24.131 1.00 96.94 89 THR A C 1
ATOM 635 O O . THR A 1 89 ? 2.211 -0.666 25.255 1.00 96.94 89 THR A O 1
ATOM 638 N N . ASP A 1 90 ? 3.634 0.035 23.665 1.00 96.38 90 ASP A N 1
ATOM 639 C CA . ASP A 1 90 ? 4.174 1.202 24.367 1.00 96.38 90 ASP A CA 1
ATOM 640 C C . ASP A 1 90 ? 4.356 2.334 23.343 1.00 96.38 90 ASP A C 1
ATOM 642 O O . ASP A 1 90 ? 5.461 2.549 22.839 1.00 96.38 90 ASP A O 1
ATOM 646 N N . PRO A 1 91 ? 3.247 2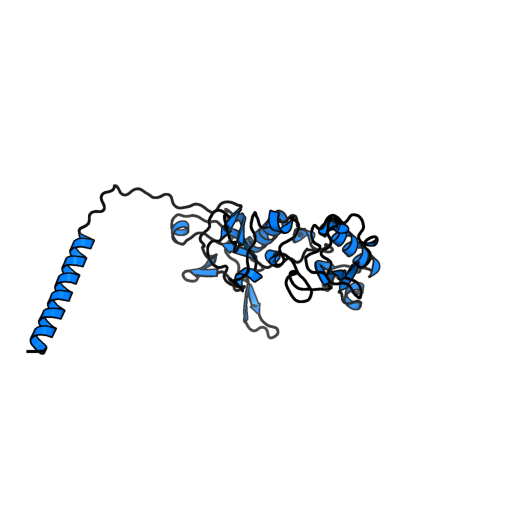.938 22.876 1.00 96.75 91 PRO A N 1
ATOM 647 C CA . PRO A 1 91 ? 3.303 3.940 21.823 1.00 96.75 91 PRO A CA 1
ATOM 648 C C . PRO A 1 91 ? 3.945 5.232 22.332 1.00 96.75 91 PRO A C 1
ATOM 650 O O . PRO A 1 91 ? 3.696 5.671 23.456 1.00 96.75 91 PRO A O 1
ATOM 653 N N . ALA A 1 92 ? 4.728 5.882 21.472 1.00 96.12 92 ALA A N 1
ATOM 654 C CA . ALA A 1 92 ? 5.182 7.243 21.732 1.00 96.12 92 ALA A CA 1
ATOM 655 C C . ALA A 1 92 ? 3.972 8.200 21.806 1.00 96.12 92 ALA A C 1
ATOM 657 O O . ALA A 1 92 ? 2.923 7.897 21.227 1.00 96.12 92 ALA A O 1
ATOM 658 N N . PRO A 1 93 ? 4.087 9.360 22.477 1.00 93.31 93 PRO A N 1
ATOM 659 C CA . PRO A 1 93 ? 3.081 10.411 22.362 1.00 93.31 93 PRO A CA 1
ATOM 660 C C . PRO A 1 93 ? 2.836 10.776 20.894 1.00 93.31 93 PRO A C 1
ATOM 662 O O . PRO A 1 93 ? 3.787 10.808 20.113 1.00 93.31 93 PRO A O 1
ATOM 665 N N . VAL A 1 94 ? 1.577 11.062 20.549 1.00 91.94 94 VAL A N 1
ATOM 666 C CA . VAL A 1 94 ? 1.200 11.483 19.193 1.00 91.94 94 VAL A CA 1
ATOM 667 C C . VAL A 1 94 ? 1.977 12.741 18.818 1.00 91.94 94 VAL A C 1
ATOM 669 O O . VAL A 1 94 ? 1.929 13.734 19.549 1.00 91.94 94 VAL A O 1
ATOM 672 N N . ASP A 1 95 ? 2.647 12.704 17.671 1.00 91.00 95 ASP A N 1
ATOM 673 C CA . ASP A 1 95 ? 3.337 13.856 17.098 1.00 91.00 95 ASP A CA 1
ATOM 674 C C . ASP A 1 95 ? 2.637 14.311 15.814 1.00 91.00 95 ASP A C 1
ATOM 676 O O . ASP A 1 95 ? 2.256 13.517 14.953 1.00 91.00 95 ASP A O 1
ATOM 680 N N . VAL A 1 96 ? 2.431 15.619 15.693 1.00 89.75 96 VAL A N 1
ATOM 681 C CA . VAL A 1 96 ? 1.754 16.229 14.548 1.00 89.75 96 VAL A CA 1
ATOM 682 C C . VAL A 1 96 ? 2.540 17.418 14.036 1.00 89.75 96 VAL A C 1
ATOM 684 O O . VAL A 1 96 ? 2.700 18.433 14.716 1.00 89.75 96 VAL A O 1
ATOM 687 N N . ALA A 1 97 ? 2.928 17.337 12.771 1.00 88.75 97 ALA A N 1
ATOM 688 C CA . ALA A 1 97 ? 3.545 18.435 12.055 1.00 88.75 97 ALA A CA 1
ATOM 689 C C . ALA A 1 97 ? 2.471 19.329 11.404 1.00 88.75 97 ALA A C 1
ATOM 691 O O . ALA A 1 97 ? 1.482 18.817 10.864 1.00 88.75 97 ALA A O 1
ATOM 692 N N . PRO A 1 98 ? 2.624 20.666 11.411 1.00 87.56 98 PRO A N 1
ATOM 693 C CA . PRO A 1 98 ? 1.792 21.538 10.591 1.00 87.56 98 PRO A CA 1
ATOM 694 C C . PRO A 1 98 ? 2.077 21.292 9.104 1.00 87.56 98 PRO A C 1
ATOM 696 O O . PRO A 1 98 ? 3.231 21.208 8.689 1.00 87.56 98 PRO A O 1
ATOM 699 N N . VAL A 1 99 ? 1.026 21.226 8.289 1.00 83.75 99 VAL A N 1
ATOM 700 C CA . VAL A 1 99 ? 1.145 21.219 6.826 1.00 83.75 99 VAL A CA 1
ATOM 701 C C . VAL A 1 99 ? 0.903 22.638 6.346 1.00 83.75 99 VAL A C 1
ATOM 703 O O . VAL A 1 99 ? -0.184 23.183 6.554 1.00 83.75 99 VAL A O 1
ATOM 706 N N . VAL A 1 100 ? 1.919 23.230 5.723 1.00 88.06 100 VAL A N 1
ATOM 707 C CA . VAL A 1 100 ? 1.845 24.567 5.127 1.00 88.06 100 VAL A CA 1
ATOM 708 C C . VAL A 1 100 ? 1.833 24.472 3.604 1.00 88.06 100 VAL A C 1
ATOM 710 O O . VAL A 1 100 ? 2.445 23.568 3.034 1.00 88.06 100 VAL A O 1
ATOM 713 N N . ASP A 1 101 ? 1.110 25.368 2.939 1.00 88.62 101 ASP A N 1
ATOM 714 C CA . ASP A 1 101 ? 1.109 25.449 1.479 1.00 88.62 101 ASP A CA 1
ATOM 715 C C . ASP A 1 101 ? 2.377 26.134 0.930 1.00 88.62 101 ASP A C 1
ATOM 717 O O . ASP A 1 101 ? 3.306 26.479 1.663 1.00 88.62 101 ASP A O 1
ATOM 721 N N . ILE A 1 102 ? 2.418 26.354 -0.390 1.00 87.12 102 ILE A N 1
ATOM 722 C CA . ILE A 1 102 ? 3.538 27.032 -1.063 1.00 87.12 102 ILE A CA 1
ATOM 723 C C . ILE A 1 102 ? 3.735 28.493 -0.614 1.00 87.12 102 ILE A C 1
ATOM 725 O O . ILE A 1 102 ? 4.821 29.041 -0.794 1.00 87.12 102 ILE A O 1
ATOM 729 N N . ASN A 1 103 ? 2.712 29.120 -0.030 1.00 93.00 103 ASN A N 1
ATOM 730 C CA . ASN A 1 103 ? 2.772 30.478 0.509 1.00 93.00 103 ASN A CA 1
ATOM 731 C C . ASN A 1 103 ? 3.166 30.494 1.996 1.00 93.00 103 ASN A C 1
ATOM 733 O O . ASN A 1 103 ? 3.405 31.566 2.550 1.00 93.00 103 ASN A O 1
ATOM 737 N N . GLY A 1 104 ? 3.271 29.322 2.631 1.00 92.19 104 GLY A N 1
ATOM 738 C CA . GLY A 1 104 ? 3.529 29.177 4.060 1.00 92.19 104 GLY A CA 1
ATOM 739 C C . GLY A 1 104 ? 2.269 29.232 4.930 1.00 92.19 104 GLY A C 1
ATOM 740 O O . GLY A 1 104 ? 2.393 29.255 6.155 1.00 92.19 104 GLY A O 1
ATOM 741 N N . ASP A 1 105 ? 1.073 29.233 4.336 1.00 92.06 105 ASP A N 1
ATOM 742 C CA . ASP A 1 105 ? -0.189 29.248 5.072 1.00 92.06 105 ASP A CA 1
ATOM 743 C C . ASP A 1 105 ? -0.506 27.853 5.621 1.00 92.06 105 ASP A C 1
ATOM 745 O O . ASP A 1 105 ? -0.370 26.848 4.923 1.00 92.06 105 ASP A O 1
ATOM 749 N N . LEU A 1 106 ? -0.958 27.776 6.877 1.00 87.88 106 LEU A N 1
ATOM 750 C CA . LEU A 1 106 ? -1.366 26.514 7.496 1.00 87.88 106 LEU A CA 1
ATOM 751 C C . LEU A 1 106 ? -2.616 25.963 6.795 1.00 87.88 106 LEU A C 1
ATOM 753 O O . LEU A 1 106 ? -3.712 26.498 6.959 1.00 87.88 106 LEU A O 1
ATOM 757 N N . VAL A 1 107 ? -2.461 24.853 6.077 1.00 87.12 107 VAL A N 1
ATOM 758 C CA . VAL A 1 107 ? -3.555 24.160 5.375 1.00 87.12 107 VAL A CA 1
ATOM 759 C C . VAL A 1 107 ? -3.996 22.876 6.067 1.00 87.12 107 VAL A C 1
ATOM 761 O O . VAL A 1 107 ? -5.053 22.335 5.748 1.00 87.12 107 VAL A O 1
ATOM 764 N N . GLY A 1 108 ? -3.224 22.386 7.035 1.00 84.06 108 GLY A N 1
ATOM 765 C CA . GLY A 1 108 ? -3.590 21.193 7.782 1.00 84.06 108 GLY A CA 1
ATOM 766 C C . GLY A 1 108 ? -2.554 20.780 8.812 1.00 84.06 108 GLY A C 1
ATOM 767 O O . GLY A 1 108 ? -1.672 21.545 9.198 1.00 84.06 108 GLY A O 1
ATOM 768 N N . ARG A 1 109 ? -2.670 19.538 9.263 1.00 85.31 109 ARG A N 1
ATOM 769 C CA . ARG A 1 109 ? -1.677 18.860 10.097 1.00 85.31 109 ARG A CA 1
ATOM 770 C C . ARG A 1 109 ? -1.381 17.489 9.475 1.00 85.31 109 ARG A C 1
ATOM 772 O O . ARG A 1 109 ? -2.149 17.002 8.648 1.00 85.31 109 ARG A O 1
ATOM 779 N N . SER A 1 110 ? -0.262 16.890 9.841 1.00 85.62 110 SER A N 1
ATOM 780 C CA . SER A 1 110 ? 0.185 15.592 9.344 1.00 85.62 110 SER A CA 1
ATOM 781 C C . SER A 1 110 ? 0.778 14.789 10.490 1.00 85.62 110 SER A C 1
ATOM 783 O O . SER A 1 110 ? 1.472 15.349 11.332 1.00 85.62 110 SER A O 1
ATOM 785 N N . ILE A 1 111 ? 0.535 13.482 10.487 1.00 88.06 111 ILE A N 1
ATOM 786 C CA . ILE A 1 111 ? 1.225 12.511 11.350 1.00 88.06 111 ILE A CA 1
ATOM 787 C C . ILE A 1 111 ? 2.374 11.818 10.602 1.00 88.06 111 ILE A C 1
ATOM 789 O O . ILE A 1 111 ? 2.831 10.761 11.010 1.00 88.06 111 ILE A O 1
ATOM 793 N N . SER A 1 112 ? 2.827 12.367 9.471 1.00 85.19 112 SER A N 1
ATOM 794 C CA . SER A 1 112 ? 3.881 11.755 8.646 1.00 85.19 112 SER A CA 1
ATOM 795 C C . SER A 1 112 ? 5.187 11.524 9.402 1.00 85.19 112 SER A C 1
ATOM 797 O O . SER A 1 112 ? 5.885 10.561 9.100 1.00 85.19 112 SER A O 1
ATOM 799 N N . ASP A 1 113 ? 5.484 12.386 10.375 1.00 89.19 113 ASP A N 1
ATOM 800 C CA . ASP A 1 113 ? 6.691 12.318 11.203 1.00 89.19 113 ASP A CA 1
ATOM 801 C C . ASP A 1 113 ? 6.434 11.649 12.567 1.00 89.19 113 ASP A C 1
ATOM 803 O O . ASP A 1 113 ? 7.354 11.501 13.369 1.00 89.19 113 ASP A O 1
ATOM 807 N N . ASP A 1 114 ? 5.197 11.205 12.823 1.00 92.19 114 ASP A N 1
ATOM 808 C CA . ASP A 1 114 ? 4.826 10.516 14.055 1.00 92.19 114 ASP A CA 1
ATOM 809 C C . ASP A 1 114 ? 5.605 9.190 14.191 1.00 92.19 114 ASP A C 1
ATOM 811 O O . ASP A 1 114 ? 5.579 8.356 13.274 1.00 92.19 114 ASP A O 1
ATOM 815 N N . PRO A 1 115 ? 6.292 8.940 15.324 1.00 94.88 115 PRO A N 1
ATOM 816 C CA . PRO A 1 115 ? 7.088 7.727 15.493 1.00 94.88 115 PRO A CA 1
ATOM 817 C C . PRO A 1 115 ? 6.269 6.437 15.365 1.00 94.88 115 PRO A C 1
ATOM 819 O O . PRO A 1 115 ? 6.754 5.456 14.794 1.00 94.88 115 PRO A O 1
ATOM 822 N N . ASN A 1 116 ? 5.024 6.428 15.852 1.00 95.12 116 ASN A N 1
ATOM 823 C CA . ASN A 1 116 ? 4.154 5.260 15.743 1.00 95.12 116 ASN A CA 1
ATOM 824 C C . ASN A 1 116 ? 3.717 5.056 14.286 1.00 95.12 116 ASN A C 1
ATOM 826 O O . ASN A 1 116 ? 3.660 3.916 13.823 1.00 95.12 116 ASN A O 1
ATOM 830 N N . TYR A 1 117 ? 3.462 6.136 13.540 1.00 91.94 117 TYR A N 1
ATOM 831 C CA . TYR A 1 117 ? 3.148 6.077 12.109 1.00 91.94 117 TYR A CA 1
ATOM 832 C C . TYR A 1 117 ? 4.306 5.473 11.308 1.00 91.94 117 TYR A C 1
ATOM 834 O O . TYR A 1 117 ? 4.099 4.538 10.530 1.00 91.94 117 TYR A O 1
ATOM 842 N N . LEU A 1 118 ? 5.541 5.917 11.559 1.00 91.31 118 LEU A N 1
ATOM 843 C CA . LEU A 1 118 ? 6.738 5.372 10.910 1.00 91.31 118 LEU A CA 1
ATOM 844 C C . LEU A 1 118 ? 6.954 3.887 11.240 1.00 91.31 118 LEU A C 1
ATOM 846 O O . LEU A 1 118 ? 7.247 3.085 10.344 1.00 91.31 118 LEU A O 1
ATOM 850 N N . MET A 1 119 ? 6.751 3.493 12.503 1.00 93.44 119 MET A N 1
ATOM 851 C CA . MET A 1 119 ? 6.772 2.084 12.913 1.00 93.44 119 MET A CA 1
ATOM 852 C C . MET A 1 119 ? 5.700 1.270 12.183 1.00 93.44 119 MET A C 1
ATOM 854 O O . MET A 1 119 ? 5.986 0.178 11.686 1.00 93.44 119 MET A O 1
ATOM 858 N N . CYS A 1 120 ? 4.487 1.809 12.068 1.00 93.00 120 CYS A N 1
ATOM 859 C CA . CYS A 1 120 ? 3.388 1.158 11.374 1.00 93.00 120 CYS A CA 1
ATOM 860 C C . CYS A 1 120 ? 3.639 1.004 9.868 1.00 93.00 120 CYS A C 1
ATOM 862 O O . CYS A 1 120 ? 3.351 -0.065 9.328 1.00 93.00 120 CYS A O 1
ATOM 864 N N . ILE A 1 121 ? 4.238 1.996 9.196 1.00 89.81 121 ILE A N 1
ATOM 865 C CA . ILE A 1 121 ? 4.658 1.862 7.791 1.00 89.81 121 ILE A CA 1
ATOM 866 C C . ILE A 1 121 ? 5.659 0.714 7.648 1.00 89.81 121 ILE A C 1
ATOM 868 O O . ILE A 1 121 ? 5.504 -0.137 6.767 1.00 89.81 121 ILE A O 1
ATOM 872 N N . SER A 1 122 ? 6.694 0.681 8.493 1.00 90.44 122 SER A N 1
ATOM 873 C CA . SER A 1 122 ? 7.719 -0.365 8.426 1.00 90.44 122 SER A CA 1
ATOM 874 C C . SER A 1 122 ? 7.110 -1.755 8.656 1.00 90.44 122 SER A C 1
ATOM 876 O O . SER A 1 122 ? 7.343 -2.677 7.868 1.00 90.44 122 SER A O 1
ATOM 878 N N . ALA A 1 123 ? 6.234 -1.889 9.657 1.00 92.25 123 ALA A N 1
ATOM 879 C CA . ALA A 1 123 ? 5.552 -3.141 9.965 1.00 92.25 123 ALA A CA 1
ATOM 880 C C . ALA A 1 123 ? 4.598 -3.602 8.849 1.00 92.25 123 ALA A C 1
ATOM 882 O O . ALA A 1 123 ? 4.631 -4.771 8.467 1.00 92.25 123 ALA A O 1
ATOM 883 N N . ALA A 1 124 ? 3.796 -2.697 8.280 1.00 90.12 124 ALA A N 1
ATOM 884 C CA . ALA A 1 124 ? 2.901 -2.997 7.163 1.00 90.12 124 ALA A CA 1
ATOM 885 C C . ALA A 1 124 ? 3.668 -3.495 5.931 1.00 90.12 124 ALA A C 1
ATOM 887 O O . ALA A 1 124 ? 3.281 -4.479 5.295 1.00 90.12 124 ALA A O 1
ATOM 888 N N . ARG A 1 125 ? 4.805 -2.865 5.624 1.00 88.31 125 ARG A N 1
ATOM 889 C CA . ARG A 1 125 ? 5.669 -3.274 4.511 1.00 88.31 125 ARG A CA 1
ATOM 890 C C . ARG A 1 125 ? 6.308 -4.632 4.776 1.00 88.31 125 ARG A C 1
ATOM 892 O O . ARG A 1 125 ? 6.230 -5.501 3.912 1.00 88.31 125 ARG A O 1
ATOM 899 N N . GLY A 1 126 ? 6.837 -4.858 5.978 1.00 89.31 126 GLY A N 1
ATOM 900 C CA . GLY A 1 126 ? 7.361 -6.165 6.384 1.00 89.31 126 GLY A CA 1
ATOM 901 C C . GLY A 1 126 ? 6.306 -7.276 6.313 1.00 89.31 126 GLY A C 1
ATOM 902 O O . GLY A 1 126 ? 6.580 -8.360 5.796 1.00 89.31 126 GLY A O 1
ATOM 903 N N . TYR A 1 127 ? 5.075 -6.996 6.748 1.00 90.25 127 TYR A N 1
ATOM 904 C CA . TYR A 1 127 ? 3.945 -7.925 6.674 1.00 90.25 127 TYR A CA 1
ATOM 905 C C . TYR A 1 127 ? 3.649 -8.366 5.228 1.00 90.25 127 TYR A C 1
ATOM 907 O O . TYR A 1 127 ? 3.495 -9.568 4.974 1.00 90.25 127 TYR A O 1
ATOM 915 N N . LEU A 1 128 ? 3.670 -7.421 4.281 1.00 86.62 128 LEU A N 1
ATOM 916 C CA . LEU A 1 128 ? 3.480 -7.653 2.842 1.00 86.62 128 LEU A CA 1
ATOM 917 C C . LEU A 1 128 ? 4.737 -8.173 2.111 1.00 86.62 128 LEU A C 1
ATOM 919 O O . LEU A 1 128 ? 4.683 -8.403 0.902 1.00 86.62 128 LEU A O 1
ATOM 923 N N . GLY A 1 129 ? 5.861 -8.369 2.811 1.00 85.94 129 GLY A N 1
ATOM 924 C CA . GLY A 1 129 ? 7.129 -8.804 2.210 1.00 85.94 129 GLY A CA 1
ATOM 925 C C . GLY A 1 129 ? 7.784 -7.744 1.318 1.00 85.94 129 GLY A C 1
ATOM 926 O O . GLY A 1 129 ? 8.450 -8.077 0.340 1.00 85.94 129 GLY A O 1
ATOM 927 N N . LEU A 1 130 ? 7.554 -6.467 1.617 1.00 84.94 130 LEU A N 1
ATOM 928 C CA . LEU A 1 130 ? 8.041 -5.320 0.860 1.00 84.94 130 LEU A CA 1
ATOM 929 C C . LEU A 1 130 ? 9.304 -4.729 1.487 1.00 84.94 130 LEU A C 1
ATOM 931 O O . LEU A 1 130 ? 9.504 -4.800 2.698 1.00 84.94 130 LEU A O 1
ATOM 935 N N . VAL A 1 131 ? 10.120 -4.081 0.649 1.00 82.88 131 VAL A N 1
ATOM 936 C CA . VAL A 1 131 ? 11.323 -3.348 1.075 1.00 82.88 131 VAL A CA 1
ATOM 937 C C . VAL A 1 131 ? 10.943 -2.300 2.117 1.00 82.88 131 VAL A C 1
ATOM 939 O O . VAL A 1 131 ? 9.990 -1.535 1.911 1.00 82.88 131 VAL A O 1
ATOM 942 N N . ARG A 1 132 ? 11.676 -2.256 3.231 1.00 80.25 132 ARG A N 1
ATOM 943 C CA . ARG A 1 132 ? 11.395 -1.332 4.336 1.00 80.25 132 ARG A CA 1
ATOM 944 C C . ARG A 1 132 ? 11.808 0.105 3.981 1.00 80.25 132 ARG A C 1
ATOM 946 O O . ARG A 1 132 ? 12.663 0.282 3.115 1.00 80.25 132 ARG A O 1
ATOM 953 N N . PRO A 1 133 ? 11.216 1.146 4.595 1.00 74.12 133 PRO A N 1
ATOM 954 C CA . PRO A 1 133 ? 11.548 2.540 4.281 1.00 74.12 133 PRO A CA 1
ATOM 955 C C . PRO A 1 133 ? 13.037 2.868 4.440 1.00 74.12 133 PRO A C 1
ATOM 957 O O . PRO A 1 133 ? 13.601 3.578 3.615 1.00 74.12 133 PRO A O 1
ATOM 960 N N . GLU A 1 134 ? 13.700 2.300 5.446 1.00 77.00 134 GLU A N 1
ATOM 961 C CA . GLU A 1 134 ? 15.141 2.457 5.672 1.00 77.00 134 GLU A CA 1
ATOM 962 C C . GLU A 1 134 ? 16.015 1.867 4.546 1.00 77.00 134 GLU A C 1
ATOM 964 O O . GLU A 1 134 ? 17.174 2.241 4.394 1.00 77.00 134 GLU A O 1
ATOM 969 N N . GLU A 1 135 ? 15.449 0.977 3.730 1.00 80.38 135 GLU A N 1
ATOM 970 C CA . GLU A 1 135 ? 16.084 0.316 2.585 1.00 80.38 135 GLU A CA 1
ATOM 971 C C . GLU A 1 135 ? 15.586 0.886 1.240 1.00 80.38 135 GLU A C 1
ATOM 973 O O . GLU A 1 135 ? 15.961 0.394 0.181 1.00 80.38 135 GLU A O 1
ATOM 978 N N . ALA A 1 136 ? 14.717 1.903 1.260 1.00 79.31 136 ALA A N 1
ATOM 979 C CA . ALA A 1 136 ? 14.003 2.405 0.085 1.00 79.31 136 ALA A CA 1
ATOM 980 C C . ALA A 1 136 ? 14.877 3.172 -0.919 1.00 79.31 136 ALA A C 1
ATOM 982 O O . ALA A 1 136 ? 14.510 3.315 -2.088 1.00 79.31 136 ALA A O 1
ATOM 983 N N . VAL A 1 137 ? 16.007 3.712 -0.465 1.00 82.50 137 VAL A N 1
ATOM 984 C CA . VAL A 1 137 ? 16.911 4.495 -1.308 1.00 82.50 137 VAL A CA 1
ATOM 985 C C . VAL A 1 137 ? 17.540 3.589 -2.359 1.00 82.50 137 VAL A C 1
ATOM 987 O O . VAL A 1 137 ? 18.116 2.557 -2.029 1.00 82.50 137 VAL A O 1
ATOM 990 N N . ASP A 1 138 ? 17.443 3.992 -3.626 1.00 85.00 138 ASP A N 1
ATOM 991 C CA . ASP A 1 138 ? 17.882 3.203 -4.781 1.00 85.00 138 ASP A CA 1
ATOM 992 C C . ASP A 1 138 ? 17.197 1.820 -4.900 1.00 85.00 138 ASP A C 1
ATOM 994 O O . ASP A 1 138 ? 17.649 0.972 -5.673 1.00 85.00 138 ASP A O 1
ATOM 998 N N . ALA A 1 139 ? 16.080 1.598 -4.196 1.00 88.88 139 ALA A N 1
ATOM 999 C CA . ALA A 1 139 ? 15.293 0.372 -4.260 1.00 88.88 139 ALA A CA 1
ATOM 1000 C C . ALA A 1 139 ? 13.920 0.609 -4.901 1.00 88.88 139 ALA A C 1
ATOM 1002 O O . ALA A 1 139 ? 13.291 1.657 -4.740 1.00 88.88 139 ALA A O 1
ATOM 1003 N N . TRP A 1 140 ? 13.426 -0.402 -5.617 1.00 91.00 140 TRP A N 1
ATOM 1004 C CA . TRP A 1 140 ? 12.060 -0.411 -6.131 1.00 91.00 140 TRP A CA 1
ATOM 1005 C C . TRP A 1 140 ? 11.079 -0.725 -5.004 1.00 91.00 140 TRP A C 1
ATOM 1007 O O . TRP A 1 140 ? 11.068 -1.818 -4.437 1.00 91.00 140 TRP A O 1
ATOM 1017 N N . ILE A 1 141 ? 10.239 0.254 -4.701 1.00 88.75 141 ILE A N 1
ATOM 1018 C CA . ILE A 1 141 ? 9.157 0.195 -3.730 1.00 88.75 141 ILE A CA 1
ATOM 1019 C C . ILE A 1 141 ? 7.866 -0.097 -4.483 1.00 88.75 141 ILE A C 1
ATOM 1021 O O . ILE A 1 141 ? 7.431 0.759 -5.257 1.00 88.75 141 ILE A O 1
ATOM 1025 N N . PRO A 1 142 ? 7.213 -1.245 -4.255 1.00 85.31 142 PRO A N 1
ATOM 1026 C CA . PRO A 1 142 ? 5.907 -1.490 -4.839 1.00 85.31 142 PRO A CA 1
ATOM 1027 C C . PRO A 1 142 ? 4.931 -0.386 -4.458 1.00 85.31 142 PRO A C 1
ATOM 1029 O O . PRO A 1 142 ? 4.878 0.027 -3.300 1.00 85.31 142 PRO A O 1
ATOM 1032 N N . LEU A 1 143 ? 4.187 0.106 -5.442 1.00 71.12 143 LEU A N 1
ATOM 1033 C CA . LEU A 1 143 ? 3.105 1.050 -5.212 1.00 71.12 143 LEU A CA 1
ATOM 1034 C C . LEU A 1 143 ? 1.821 0.235 -5.163 1.00 71.12 143 LEU A C 1
ATOM 1036 O O . LEU A 1 143 ? 1.315 -0.207 -6.187 1.00 71.12 143 LEU A O 1
ATOM 1040 N N . SER A 1 144 ? 1.336 -0.021 -3.953 1.00 64.06 144 SER A N 1
ATOM 1041 C CA . SER A 1 144 ? -0.003 -0.559 -3.739 1.00 64.06 144 SER A CA 1
ATOM 1042 C C . SER A 1 144 ? -0.811 0.489 -2.979 1.00 64.06 144 SER A C 1
ATOM 1044 O O . SER A 1 144 ? -0.270 1.063 -2.029 1.00 64.06 144 SER A O 1
ATOM 1046 N N . PRO A 1 145 ? -2.087 0.717 -3.335 1.00 59.19 145 PRO A N 1
ATOM 1047 C CA . PRO A 1 145 ? -2.983 1.608 -2.589 1.00 59.19 145 PRO A CA 1
ATOM 1048 C C . PRO A 1 145 ? -3.145 1.227 -1.099 1.00 59.19 145 PRO A C 1
ATOM 1050 O O . PRO A 1 145 ? -3.640 2.017 -0.307 1.00 59.19 145 PRO A O 1
ATOM 1053 N N . PHE A 1 146 ? -2.680 0.045 -0.674 1.00 56.41 146 PHE A N 1
ATOM 1054 C CA . PHE A 1 146 ? -2.642 -0.363 0.739 1.00 56.41 146 PHE A CA 1
ATOM 1055 C C . PHE A 1 146 ? -1.420 0.137 1.507 1.00 56.41 146 PHE A C 1
ATOM 1057 O O . PHE A 1 146 ? -1.438 0.177 2.732 1.00 56.41 146 PHE A O 1
ATOM 1064 N N . ILE A 1 147 ? -0.334 0.485 0.813 1.00 55.59 147 ILE A N 1
ATOM 1065 C CA . ILE A 1 147 ? 0.847 1.072 1.463 1.00 55.59 147 ILE A CA 1
ATOM 1066 C C . ILE A 1 147 ? 0.575 2.550 1.774 1.00 55.59 147 ILE A C 1
ATOM 1068 O O . ILE A 1 147 ? 1.168 3.085 2.707 1.00 55.59 147 ILE A O 1
ATOM 1072 N N . SER A 1 148 ? -0.330 3.193 1.024 1.00 56.66 148 SER A N 1
ATOM 1073 C CA . SER A 1 148 ? -0.860 4.525 1.340 1.00 56.66 148 SER A CA 1
ATOM 1074 C C . SER A 1 148 ? -2.018 4.479 2.342 1.00 56.66 148 SER A C 1
ATOM 1076 O O . SER A 1 148 ? -2.109 5.360 3.193 1.00 56.66 148 SER A O 1
ATOM 1078 N N . GLY A 1 149 ? -2.861 3.442 2.297 1.00 71.56 149 GLY A N 1
ATOM 1079 C CA . GLY A 1 149 ? -3.941 3.213 3.257 1.00 71.56 149 GLY A CA 1
ATOM 1080 C C . GLY A 1 149 ? -3.460 2.599 4.574 1.00 71.56 149 GLY A C 1
ATOM 1081 O O . GLY A 1 149 ? -3.687 1.415 4.827 1.00 71.56 149 GLY A O 1
ATOM 1082 N N . LEU A 1 150 ? -2.801 3.394 5.419 1.00 86.44 150 LEU A N 1
ATOM 1083 C CA . LEU A 1 150 ? -2.433 3.007 6.782 1.00 86.44 150 LEU A CA 1
ATOM 1084 C C . LEU A 1 150 ? -3.235 3.810 7.806 1.00 86.44 150 LEU A C 1
ATOM 1086 O O . LEU A 1 150 ? -3.267 5.038 7.762 1.00 86.44 150 LEU A O 1
ATOM 1090 N N . GLU A 1 151 ? -3.847 3.118 8.760 1.00 88.38 151 GLU A N 1
ATOM 1091 C CA . GLU A 1 151 ? -4.593 3.735 9.848 1.00 88.38 151 GLU A CA 1
ATOM 1092 C C . GLU A 1 151 ? -4.043 3.304 11.209 1.00 88.38 151 GLU A C 1
ATOM 1094 O O . GLU A 1 151 ? -3.792 2.121 11.450 1.00 88.38 151 GLU A O 1
ATOM 1099 N N . LEU A 1 152 ? -3.855 4.281 12.100 1.00 92.38 152 LEU A N 1
ATOM 1100 C CA . LEU A 1 152 ? -3.456 4.052 13.484 1.00 92.38 152 LEU A CA 1
ATOM 1101 C C . LEU A 1 152 ? -4.704 4.097 14.349 1.00 92.38 152 LEU A C 1
ATOM 1103 O O . LEU A 1 152 ? -5.438 5.085 14.335 1.00 92.38 152 LEU A O 1
ATOM 1107 N N . ILE A 1 153 ? -4.940 3.021 15.093 1.00 92.56 153 ILE A N 1
ATOM 1108 C CA . ILE A 1 153 ? -6.120 2.887 15.946 1.00 92.56 153 ILE A CA 1
ATOM 1109 C C . ILE A 1 153 ? -5.669 2.653 17.379 1.00 92.56 153 ILE A C 1
ATOM 1111 O O . ILE A 1 153 ? -4.857 1.767 17.648 1.00 92.56 153 ILE A O 1
ATOM 1115 N N . GLY A 1 154 ? -6.200 3.458 18.291 1.00 94.94 154 GLY A N 1
ATOM 1116 C CA . GLY A 1 154 ? -5.907 3.399 19.715 1.00 94.94 154 GLY A CA 1
ATOM 1117 C C . GLY A 1 154 ? -7.018 2.747 20.546 1.00 94.94 154 GLY A C 1
ATOM 1118 O O . GLY A 1 154 ? -8.070 2.350 20.023 1.00 94.94 154 GLY A O 1
ATOM 1119 N N . PRO A 1 155 ? -6.811 2.649 21.869 1.00 95.31 155 PRO A N 1
ATOM 1120 C CA . PRO A 1 155 ? -7.818 2.210 22.822 1.00 95.31 155 PRO A CA 1
ATOM 1121 C C . PRO A 1 155 ? -9.058 3.105 22.824 1.00 95.31 155 PRO A C 1
ATOM 1123 O O . PRO A 1 155 ? -9.002 4.320 22.655 1.00 95.31 155 PRO A O 1
ATOM 1126 N N . THR A 1 156 ? -10.205 2.504 23.121 1.00 92.81 156 THR A N 1
ATOM 1127 C CA . THR A 1 156 ? -11.442 3.231 23.433 1.00 92.81 156 THR A CA 1
ATOM 1128 C C . THR A 1 156 ? -11.268 4.119 24.674 1.00 92.81 156 THR A C 1
ATOM 1130 O O . THR A 1 156 ? -10.438 3.825 25.542 1.00 92.81 156 THR A O 1
ATOM 1133 N N . PRO A 1 157 ? -12.110 5.156 24.863 1.00 92.44 157 PRO A N 1
ATOM 1134 C CA . PRO A 1 157 ? -12.096 5.960 26.087 1.00 92.44 157 PRO A CA 1
ATOM 1135 C C . PRO A 1 157 ? -12.219 5.131 27.375 1.00 92.44 157 PRO A C 1
ATOM 1137 O O . PRO A 1 157 ? -11.619 5.477 28.391 1.00 92.44 157 PRO A O 1
ATOM 1140 N N . LEU A 1 158 ? -12.969 4.021 27.341 1.00 92.88 158 LEU A N 1
ATOM 1141 C CA . LEU A 1 158 ? -13.069 3.103 28.474 1.00 92.88 158 LEU A CA 1
ATOM 1142 C C . LEU A 1 158 ? -11.735 2.391 28.731 1.00 92.88 158 LEU A C 1
ATOM 1144 O O . LEU A 1 158 ? -11.265 2.401 29.860 1.00 92.88 158 LEU A O 1
ATOM 1148 N N . GLN A 1 159 ? -11.100 1.825 27.703 1.00 95.00 159 GLN A N 1
ATOM 1149 C CA . GLN A 1 159 ? -9.792 1.171 27.828 1.00 95.00 159 GLN A CA 1
ATOM 1150 C C . GLN A 1 159 ? -8.716 2.132 28.361 1.00 95.00 159 GLN A C 1
ATOM 1152 O O . GLN A 1 159 ? -7.989 1.775 29.290 1.00 95.00 159 GLN A O 1
ATOM 1157 N N . ARG A 1 160 ? -8.684 3.377 27.861 1.00 94.38 160 ARG A N 1
ATOM 1158 C CA . ARG A 1 160 ? -7.769 4.433 28.336 1.00 94.38 160 ARG A CA 1
ATOM 1159 C C . ARG A 1 160 ? -7.945 4.747 29.820 1.00 94.38 160 ARG A C 1
ATOM 1161 O O . ARG A 1 160 ? -6.964 4.816 30.555 1.00 94.38 160 ARG A O 1
ATOM 1168 N N . ARG A 1 161 ? -9.191 4.873 30.297 1.00 92.88 161 ARG A N 1
ATOM 1169 C CA . ARG A 1 161 ? -9.492 5.124 31.725 1.00 92.88 161 ARG A CA 1
ATOM 1170 C C . ARG A 1 161 ? -8.990 4.023 32.659 1.00 92.88 161 ARG A C 1
ATOM 1172 O O . ARG A 1 161 ? -8.832 4.272 33.848 1.00 92.88 161 ARG A O 1
ATOM 1179 N N . PHE A 1 162 ? -8.739 2.832 32.126 1.00 95.62 162 PHE A N 1
ATOM 1180 C CA . PHE A 1 162 ? -8.168 1.705 32.858 1.00 95.62 162 PHE A CA 1
ATOM 1181 C C . PHE A 1 162 ? -6.694 1.454 32.511 1.00 95.62 162 PHE A C 1
ATOM 1183 O O . PHE A 1 162 ? -6.183 0.358 32.730 1.00 95.62 162 PHE A O 1
ATOM 1190 N N . GLY A 1 163 ? -6.001 2.474 31.998 1.00 95.19 163 GLY A N 1
ATOM 1191 C CA . GLY A 1 163 ? -4.551 2.470 31.823 1.00 95.19 163 GLY A CA 1
ATOM 1192 C C . GLY A 1 163 ? -4.053 1.686 30.613 1.00 95.19 163 GLY A C 1
ATOM 1193 O O . GLY A 1 163 ? -2.853 1.458 30.511 1.00 95.19 163 GLY A O 1
ATOM 1194 N N . GLN A 1 164 ? -4.931 1.264 29.697 1.00 97.00 164 GLN A N 1
ATOM 1195 C CA . GLN A 1 164 ? -4.455 0.675 28.450 1.00 97.00 164 GLN A CA 1
ATOM 1196 C C . GLN A 1 164 ? -3.844 1.754 27.559 1.00 97.00 164 GLN A C 1
ATOM 1198 O O . GLN A 1 164 ? -4.481 2.767 27.269 1.00 97.00 164 GLN A O 1
ATOM 1203 N N . GLN A 1 165 ? -2.628 1.483 27.101 1.00 96.25 165 GLN A N 1
ATOM 1204 C CA . GLN A 1 165 ? -1.907 2.264 26.109 1.00 96.25 165 GLN A CA 1
ATOM 1205 C C . GLN A 1 165 ? -1.449 1.286 25.036 1.00 96.25 165 GLN A C 1
ATOM 1207 O O . GLN A 1 165 ? -0.699 0.356 25.313 1.00 96.25 165 GLN A O 1
ATOM 1212 N N . TRP A 1 166 ? -1.990 1.425 23.835 1.00 97.31 166 TRP A N 1
ATOM 1213 C CA . TRP A 1 166 ? -1.576 0.640 22.683 1.00 97.31 166 TRP A CA 1
ATOM 1214 C C . TRP A 1 166 ? -1.999 1.348 21.404 1.00 97.31 166 TRP A C 1
ATOM 1216 O O . TRP A 1 166 ? -2.931 2.147 21.405 1.00 97.31 166 TRP A O 1
ATOM 1226 N N . VAL A 1 167 ? -1.329 1.034 20.306 1.00 96.81 167 VAL A N 1
ATOM 1227 C CA . VAL A 1 167 ? -1.713 1.462 18.961 1.00 96.81 167 VAL A CA 1
ATOM 1228 C C . VAL A 1 167 ? -1.642 0.254 18.055 1.00 96.81 167 VAL A C 1
ATOM 1230 O O . VAL A 1 167 ? -0.692 -0.521 18.133 1.00 96.81 167 VAL A O 1
ATOM 1233 N N . VAL A 1 168 ? -2.631 0.072 17.192 1.00 96.44 168 VAL A N 1
ATOM 1234 C CA . VAL A 1 168 ? -2.560 -0.930 16.132 1.00 96.44 168 VAL A CA 1
ATOM 1235 C C . VAL A 1 168 ? -2.426 -0.282 14.772 1.00 96.44 168 VAL A C 1
ATOM 1237 O O . VAL A 1 168 ? -3.033 0.750 14.494 1.00 96.44 168 VAL A O 1
ATOM 1240 N N . CYS A 1 169 ? -1.626 -0.928 13.934 1.00 94.56 169 CYS A N 1
ATOM 1241 C CA . CYS A 1 169 ? -1.407 -0.561 12.549 1.00 94.56 169 CYS A CA 1
ATOM 1242 C C . CYS A 1 169 ? -2.398 -1.345 11.696 1.00 94.56 169 CYS A C 1
ATOM 1244 O O . CYS A 1 169 ? -2.339 -2.579 11.660 1.00 94.56 169 CYS A O 1
ATOM 1246 N N . VAL A 1 170 ? -3.301 -0.644 11.022 1.00 91.88 170 VAL A N 1
ATOM 1247 C CA . VAL A 1 170 ? -4.304 -1.245 10.148 1.00 91.88 170 VAL A CA 1
ATOM 1248 C C . VAL A 1 170 ? -3.977 -0.889 8.711 1.00 91.88 170 VAL A C 1
ATOM 1250 O O . VAL A 1 170 ? -3.982 0.284 8.352 1.00 91.88 170 VAL A O 1
ATOM 1253 N N . VAL A 1 171 ? -3.704 -1.898 7.884 1.00 89.31 171 VAL A N 1
ATOM 1254 C CA . VAL A 1 171 ? -3.644 -1.692 6.431 1.00 89.31 171 VAL A CA 1
ATOM 1255 C C . VAL A 1 171 ? -5.053 -1.790 5.880 1.00 89.31 171 VAL A C 1
ATOM 1257 O O . VAL A 1 171 ? -5.803 -2.703 6.237 1.00 89.31 171 VAL A O 1
ATOM 1260 N N . PHE A 1 172 ? -5.427 -0.856 5.022 1.00 83.62 172 PHE A N 1
ATOM 1261 C CA . PHE A 1 172 ? -6.767 -0.791 4.469 1.00 83.62 172 PHE A CA 1
ATOM 1262 C C . PHE A 1 172 ? -6.758 -0.454 2.987 1.00 83.62 172 PHE A C 1
ATOM 1264 O O . PHE A 1 172 ? -5.797 0.077 2.436 1.00 83.62 172 PHE A O 1
ATOM 1271 N N . ASP A 1 173 ? -7.871 -0.781 2.345 1.00 75.50 173 ASP A N 1
ATOM 1272 C CA . ASP A 1 173 ? -8.106 -0.437 0.953 1.00 75.50 173 ASP A CA 1
ATOM 1273 C C . ASP A 1 173 ? -8.622 0.999 0.859 1.00 75.50 173 ASP A C 1
ATOM 1275 O O . ASP A 1 173 ? -9.800 1.253 1.120 1.00 75.50 173 ASP A O 1
ATOM 1279 N N . GLU A 1 174 ? -7.774 1.948 0.472 1.00 72.12 174 GLU A N 1
ATOM 1280 C CA . GLU A 1 174 ? -8.187 3.345 0.278 1.00 72.12 174 GLU A CA 1
ATOM 1281 C C . GLU A 1 174 ? -9.329 3.482 -0.753 1.00 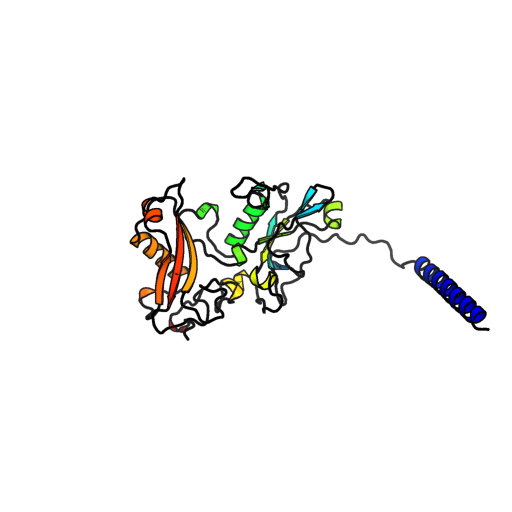72.12 174 GLU A C 1
ATOM 1283 O O . GLU A 1 174 ? -10.230 4.322 -0.629 1.00 72.12 174 GLU A O 1
ATOM 1288 N N . THR A 1 175 ? -9.367 2.582 -1.736 1.00 67.25 175 THR A N 1
ATOM 1289 C CA . THR A 1 175 ? -10.395 2.571 -2.778 1.00 67.25 175 THR A CA 1
ATOM 1290 C C . THR A 1 175 ? -11.727 2.039 -2.249 1.00 67.25 175 THR A C 1
ATOM 1292 O O . THR A 1 175 ? -12.778 2.619 -2.520 1.00 67.25 175 THR A O 1
ATOM 1295 N N . SER A 1 176 ? -11.720 0.967 -1.453 1.00 63.56 176 SER A N 1
ATOM 1296 C CA . SER A 1 176 ? -12.953 0.484 -0.802 1.00 63.56 176 SER A CA 1
ATOM 1297 C C . SER A 1 176 ? -13.400 1.380 0.356 1.00 63.56 176 SER A C 1
ATOM 1299 O O . SER A 1 176 ? -14.594 1.418 0.662 1.00 63.56 176 SER A O 1
ATOM 1301 N N . ALA A 1 177 ? -12.486 2.133 0.980 1.00 65.25 177 ALA A N 1
ATOM 1302 C CA . ALA A 1 177 ? -12.833 3.157 1.965 1.00 65.25 177 ALA A CA 1
ATOM 1303 C C . ALA A 1 177 ? -13.670 4.283 1.330 1.00 65.25 177 ALA A C 1
ATOM 1305 O O . ALA A 1 177 ? -14.618 4.779 1.944 1.00 65.25 177 ALA A O 1
ATOM 1306 N N . SER A 1 178 ? -13.366 4.647 0.080 1.00 67.06 178 SER A N 1
ATOM 1307 C CA . SER A 1 178 ? -14.102 5.670 -0.672 1.00 67.06 178 SER A CA 1
ATOM 1308 C C . SER A 1 178 ? -15.359 5.141 -1.384 1.00 67.06 178 SER A C 1
ATOM 1310 O O . SER A 1 178 ? -16.346 5.873 -1.482 1.00 67.06 178 SER A O 1
ATOM 1312 N N . ASP A 1 179 ? -15.390 3.873 -1.814 1.00 71.62 179 ASP A N 1
ATOM 1313 C CA . ASP A 1 179 ? -16.553 3.244 -2.460 1.00 71.62 179 ASP A CA 1
ATOM 1314 C C . ASP A 1 179 ? -16.996 1.942 -1.768 1.00 71.62 179 ASP A C 1
ATOM 1316 O O . ASP A 1 179 ? -16.579 0.830 -2.103 1.00 71.62 179 ASP A O 1
ATOM 1320 N N . ARG A 1 180 ? -17.963 2.077 -0.851 1.00 67.44 180 ARG A N 1
ATOM 1321 C CA . ARG A 1 180 ? -18.527 0.969 -0.055 1.00 67.44 180 ARG A CA 1
ATOM 1322 C C . ARG A 1 180 ? -19.239 -0.108 -0.870 1.00 67.44 180 ARG A C 1
ATOM 1324 O O . ARG A 1 180 ? -19.661 -1.113 -0.289 1.00 67.44 180 ARG A O 1
ATOM 1331 N N . ARG A 1 181 ? -19.495 0.111 -2.161 1.00 71.25 181 ARG A N 1
ATOM 1332 C CA . ARG A 1 181 ? -20.154 -0.882 -3.022 1.00 71.25 181 ARG A CA 1
ATOM 1333 C C . ARG A 1 181 ? -19.157 -1.855 -3.632 1.00 71.25 181 ARG A C 1
ATOM 1335 O O . ARG A 1 181 ? -19.587 -2.900 -4.118 1.00 71.25 181 ARG A O 1
ATOM 1342 N N . ARG A 1 182 ? -17.858 -1.548 -3.584 1.00 68.31 182 ARG A N 1
ATOM 1343 C CA . ARG A 1 182 ? -16.841 -2.439 -4.128 1.00 68.31 182 ARG A CA 1
ATOM 1344 C C . ARG A 1 182 ? -16.747 -3.721 -3.300 1.00 68.31 182 ARG A C 1
ATOM 1346 O O . ARG A 1 182 ? -16.799 -3.678 -2.064 1.00 68.31 182 ARG A O 1
ATOM 1353 N N . PRO A 1 183 ? -16.669 -4.883 -3.964 1.00 63.59 183 PRO A N 1
ATOM 1354 C CA . PRO A 1 183 ? -16.378 -6.123 -3.274 1.00 63.59 183 PRO A CA 1
ATOM 1355 C C . PRO A 1 183 ? -14.953 -6.030 -2.715 1.00 63.59 183 PRO A C 1
ATOM 1357 O O . PRO A 1 183 ? -13.997 -5.868 -3.466 1.00 63.59 183 PRO A O 1
ATOM 1360 N N . GLY A 1 184 ? -14.817 -6.114 -1.389 1.00 69.44 184 GLY A N 1
ATOM 1361 C CA . GLY A 1 184 ? -13.513 -6.325 -0.755 1.00 69.44 184 GLY A CA 1
ATOM 1362 C C . GLY A 1 184 ? -12.959 -7.721 -1.077 1.00 69.44 184 GLY A C 1
ATOM 1363 O O . GLY A 1 184 ? -13.558 -8.489 -1.829 1.00 69.44 184 GLY A O 1
ATOM 1364 N N . PHE A 1 185 ? -11.839 -8.091 -0.464 1.00 75.62 185 PHE A N 1
ATOM 1365 C CA . PHE A 1 185 ? -11.208 -9.407 -0.639 1.00 75.62 185 PHE A CA 1
ATOM 1366 C C . PHE A 1 185 ? -11.450 -10.333 0.570 1.00 75.62 185 PHE A C 1
ATOM 1368 O O . PHE A 1 185 ? -11.707 -9.877 1.687 1.00 75.62 185 PHE A O 1
ATOM 1375 N N . ALA A 1 186 ? -11.347 -11.648 0.345 1.00 76.31 186 ALA A N 1
ATOM 1376 C CA . ALA A 1 186 ? -11.371 -12.695 1.377 1.00 76.31 186 ALA A CA 1
ATOM 1377 C C . ALA A 1 186 ? -9.935 -13.131 1.777 1.00 76.31 186 ALA A C 1
ATOM 1379 O O . ALA A 1 186 ? -8.974 -12.756 1.121 1.00 76.31 186 ALA A O 1
ATOM 1380 N N . GLY A 1 187 ? -9.746 -13.907 2.857 1.00 81.62 187 GLY A N 1
ATOM 1381 C CA . GLY A 1 187 ? -8.421 -14.398 3.331 1.00 81.62 187 GLY A CA 1
ATOM 1382 C C . GLY A 1 187 ? -7.642 -13.517 4.335 1.00 81.62 187 GLY A C 1
ATOM 1383 O O . GLY A 1 187 ? -8.125 -13.246 5.422 1.00 81.62 187 GLY A O 1
ATOM 1384 N N . THR A 1 188 ? -6.482 -13.002 3.976 1.00 85.62 188 THR A N 1
ATOM 1385 C CA . THR A 1 188 ? -5.813 -11.861 4.635 1.00 85.62 188 THR A CA 1
ATOM 1386 C C . THR A 1 188 ? -5.377 -10.900 3.529 1.00 85.62 188 THR A C 1
ATOM 1388 O O . THR A 1 188 ? -5.396 -11.283 2.357 1.00 85.62 188 THR A O 1
ATOM 1391 N N . VAL A 1 189 ? -5.013 -9.658 3.839 1.00 85.81 189 VAL A N 1
ATOM 1392 C CA . VAL A 1 189 ? -4.454 -8.715 2.855 1.00 85.81 189 VAL A CA 1
ATOM 1393 C C . VAL A 1 189 ? -3.204 -9.330 2.245 1.00 85.81 189 VAL A C 1
ATOM 1395 O O . VAL A 1 189 ? -3.026 -9.281 1.032 1.00 85.81 189 VAL A O 1
ATOM 1398 N N . LYS A 1 190 ? -2.374 -9.979 3.067 1.00 87.56 190 LYS A N 1
ATOM 1399 C CA . LYS A 1 190 ? -1.178 -10.679 2.604 1.00 87.56 190 LYS A CA 1
ATOM 1400 C C . LYS A 1 190 ? -1.508 -11.799 1.627 1.00 87.56 190 LYS A C 1
ATOM 1402 O O . LYS A 1 190 ? -0.918 -11.840 0.553 1.00 87.56 190 LYS A O 1
ATOM 1407 N N . ASP A 1 191 ? -2.450 -12.676 1.962 1.00 88.50 191 ASP A N 1
ATOM 1408 C CA . ASP A 1 191 ? -2.820 -13.789 1.079 1.00 88.50 191 ASP A CA 1
ATOM 1409 C C . ASP A 1 191 ? -3.442 -13.286 -0.227 1.00 88.50 191 ASP A C 1
ATOM 1411 O O . ASP A 1 191 ? -3.157 -13.820 -1.296 1.00 88.50 191 ASP A O 1
ATOM 1415 N N . ALA A 1 192 ? -4.254 -12.228 -0.161 1.00 88.06 192 ALA A N 1
ATOM 1416 C CA . ALA A 1 192 ? -4.837 -11.604 -1.341 1.00 88.06 192 ALA A CA 1
ATOM 1417 C C . ALA A 1 192 ? -3.771 -10.922 -2.218 1.00 88.06 192 ALA A C 1
ATOM 1419 O O . ALA A 1 192 ? -3.833 -11.011 -3.442 1.00 88.06 192 ALA A O 1
ATOM 1420 N N . TYR A 1 193 ? -2.773 -10.282 -1.603 1.00 88.12 193 TYR A N 1
ATOM 1421 C CA . TYR A 1 193 ? -1.686 -9.586 -2.292 1.00 88.12 193 TYR A CA 1
ATOM 1422 C C . TYR A 1 193 ? -0.641 -10.526 -2.895 1.00 88.12 193 TYR A C 1
ATOM 1424 O O . TYR A 1 193 ? -0.061 -10.209 -3.931 1.00 88.12 193 TYR A O 1
ATOM 1432 N N . LEU A 1 194 ? -0.376 -11.664 -2.249 1.00 89.50 194 LEU A N 1
ATOM 1433 C CA . LEU A 1 194 ? 0.576 -12.683 -2.709 1.00 89.50 194 LEU A CA 1
ATOM 1434 C C . LEU A 1 194 ? -0.085 -13.770 -3.575 1.00 89.50 194 LEU A C 1
ATOM 1436 O O . LEU A 1 194 ? 0.607 -14.588 -4.181 1.00 89.50 194 LEU A O 1
ATOM 1440 N N . GLY A 1 195 ? -1.417 -13.794 -3.627 1.00 91.19 195 GLY A N 1
ATOM 1441 C CA . GLY A 1 195 ? -2.196 -14.718 -4.443 1.00 91.19 195 GLY A CA 1
ATOM 1442 C C . GLY A 1 195 ? -2.226 -14.350 -5.928 1.00 91.19 195 GLY A C 1
ATOM 1443 O O . GLY A 1 195 ? -1.720 -13.313 -6.351 1.00 91.19 195 GLY A O 1
ATOM 1444 N N . PHE A 1 196 ? -2.853 -15.217 -6.728 1.00 93.25 196 PHE A N 1
ATOM 1445 C CA . PHE A 1 196 ? -3.220 -14.927 -8.114 1.00 93.25 196 PHE A CA 1
ATOM 1446 C C . PHE A 1 196 ? -4.620 -15.488 -8.427 1.00 93.25 196 PHE A C 1
ATOM 1448 O O . PHE A 1 196 ? -4.844 -16.679 -8.177 1.00 93.25 196 PHE A O 1
ATOM 1455 N N . PRO A 1 197 ? -5.522 -14.703 -9.044 1.00 93.06 197 PRO A N 1
ATOM 1456 C CA . PRO A 1 197 ? -5.327 -13.300 -9.418 1.00 93.06 197 PRO A CA 1
ATOM 1457 C C . PRO A 1 197 ? -5.252 -12.394 -8.182 1.00 93.06 197 PRO A C 1
ATOM 1459 O O . PRO A 1 197 ? -5.933 -12.644 -7.186 1.00 93.06 197 PRO A O 1
ATOM 1462 N N . VAL A 1 198 ? -4.421 -11.352 -8.247 1.00 91.19 198 VAL A N 1
ATOM 1463 C CA . VAL A 1 198 ? -4.424 -10.300 -7.224 1.00 91.19 198 VAL A CA 1
ATOM 1464 C C . VAL A 1 198 ? -5.696 -9.466 -7.417 1.00 91.19 198 VAL A C 1
ATOM 1466 O O . VAL A 1 198 ? -5.963 -9.043 -8.545 1.00 91.19 198 VAL A O 1
ATOM 1469 N N . PRO A 1 199 ? -6.506 -9.220 -6.369 1.00 87.75 199 PRO A N 1
ATOM 1470 C CA . PRO A 1 199 ? -7.681 -8.366 -6.492 1.00 87.75 199 PRO A CA 1
ATOM 1471 C C . PRO A 1 199 ? -7.298 -6.981 -7.013 1.00 87.75 199 PRO A C 1
ATOM 1473 O O . PRO A 1 199 ? -6.351 -6.375 -6.518 1.00 87.75 199 PRO A O 1
ATOM 1476 N N . ALA A 1 200 ? -8.061 -6.456 -7.972 1.00 87.25 200 ALA A N 1
ATOM 1477 C CA . ALA A 1 200 ? -7.727 -5.205 -8.650 1.00 87.25 200 ALA A CA 1
ATOM 1478 C C . ALA A 1 200 ? -7.592 -4.003 -7.702 1.00 87.25 200 ALA A C 1
ATOM 1480 O O . ALA A 1 200 ? -6.795 -3.100 -7.942 1.00 87.25 200 ALA A O 1
ATOM 1481 N N . VAL A 1 201 ? -8.302 -4.021 -6.575 1.00 81.00 201 VAL A N 1
ATOM 1482 C CA . VAL A 1 201 ? -8.167 -3.008 -5.522 1.00 81.00 201 VAL A CA 1
ATOM 1483 C C . VAL A 1 201 ? -6.786 -2.979 -4.853 1.00 81.00 201 VAL A C 1
ATOM 1485 O O . VAL A 1 201 ? -6.437 -1.979 -4.245 1.00 81.00 201 VAL A O 1
ATOM 1488 N N . LEU A 1 202 ? -5.977 -4.040 -4.972 1.00 83.75 202 LEU A N 1
ATOM 1489 C CA . LEU A 1 202 ? -4.605 -4.094 -4.443 1.00 83.75 202 LEU A CA 1
ATOM 1490 C C . LEU A 1 202 ? -3.548 -3.640 -5.466 1.00 83.75 202 LEU A C 1
ATOM 1492 O O . LEU A 1 202 ? -2.348 -3.687 -5.174 1.00 83.75 202 LEU A O 1
ATOM 1496 N N . THR A 1 203 ? -3.975 -3.255 -6.668 1.00 88.44 203 THR A N 1
ATOM 1497 C CA . THR A 1 203 ? -3.131 -3.092 -7.862 1.00 88.44 203 THR A CA 1
ATOM 1498 C C . THR A 1 203 ? -3.241 -1.665 -8.395 1.00 88.44 203 THR A C 1
ATOM 1500 O O . THR A 1 203 ? -4.229 -0.981 -8.125 1.00 88.44 203 THR A O 1
ATOM 1503 N N . ALA A 1 204 ? -2.231 -1.201 -9.130 1.00 88.56 204 ALA A N 1
ATOM 1504 C CA . ALA A 1 204 ? -2.193 0.152 -9.678 1.00 88.56 204 ALA A CA 1
ATOM 1505 C C . ALA A 1 204 ? -1.949 0.115 -11.191 1.00 88.56 204 ALA A C 1
ATOM 1507 O O . ALA A 1 204 ? -0.907 -0.346 -11.651 1.00 88.56 204 ALA A O 1
ATOM 1508 N N . CYS A 1 205 ? -2.895 0.644 -11.960 1.00 88.69 205 CYS A N 1
ATOM 1509 C CA . CYS A 1 205 ? -2.858 0.739 -13.415 1.00 88.69 205 CYS A CA 1
ATOM 1510 C C . CYS A 1 205 ? -3.080 2.192 -13.880 1.00 88.69 205 CYS A C 1
ATOM 1512 O O . CYS A 1 205 ? -3.514 3.042 -13.103 1.00 88.69 205 CYS A O 1
ATOM 1514 N N . ASP A 1 206 ? -2.769 2.494 -15.148 1.00 80.12 206 ASP A N 1
ATOM 1515 C CA . ASP A 1 206 ? -2.705 3.870 -15.701 1.00 80.12 206 ASP A CA 1
ATOM 1516 C C . ASP A 1 206 ? -3.940 4.756 -15.396 1.00 80.12 206 ASP A C 1
ATOM 1518 O O . ASP A 1 206 ? -3.806 5.970 -15.249 1.00 80.12 206 ASP A O 1
ATOM 1522 N N . LEU A 1 207 ? -5.141 4.168 -15.299 1.00 73.56 207 LEU A N 1
ATOM 1523 C CA . LEU A 1 207 ? -6.410 4.877 -15.057 1.00 73.56 207 LEU A CA 1
ATOM 1524 C C . LEU A 1 207 ? -7.120 4.458 -13.755 1.00 73.56 207 LEU A C 1
ATOM 1526 O O . LEU A 1 207 ? -8.282 4.816 -13.556 1.00 73.56 207 LEU A O 1
ATOM 1530 N N . GLY A 1 208 ? -6.452 3.707 -12.872 1.00 81.12 208 GLY A N 1
ATOM 1531 C CA . GLY A 1 208 ? -7.027 3.228 -11.613 1.00 81.12 208 GLY A CA 1
ATOM 1532 C C . GLY A 1 208 ? -6.708 1.755 -11.324 1.00 81.12 208 GLY A C 1
ATOM 1533 O O . GLY A 1 208 ? -5.608 1.308 -11.641 1.00 81.12 208 GLY A O 1
ATOM 1534 N N . PRO A 1 209 ? -7.615 0.997 -10.685 1.00 83.88 209 PRO A N 1
ATOM 1535 C CA . PRO A 1 209 ? -7.402 -0.426 -10.411 1.00 83.88 209 PRO A CA 1
ATOM 1536 C C . PRO A 1 209 ? -7.330 -1.258 -11.701 1.00 83.88 209 PRO A C 1
ATOM 1538 O O . PRO A 1 209 ? -7.869 -0.878 -12.741 1.00 83.88 209 PRO A O 1
ATOM 1541 N N . CYS A 1 210 ? -6.675 -2.416 -11.632 1.00 90.56 210 CYS A N 1
ATOM 1542 C CA . CYS A 1 210 ? -6.429 -3.282 -12.787 1.00 90.56 210 CYS A CA 1
ATOM 1543 C C . CYS A 1 210 ? -7.589 -4.257 -13.097 1.00 90.56 210 CYS A C 1
ATOM 1545 O O . CYS A 1 210 ? -7.341 -5.399 -13.468 1.00 90.56 210 CYS A O 1
ATOM 1547 N N . ASP A 1 211 ? -8.851 -3.843 -12.918 1.00 89.81 211 ASP A N 1
ATOM 1548 C CA . ASP A 1 211 ? -10.077 -4.574 -13.316 1.00 89.81 211 ASP A CA 1
ATOM 1549 C C . ASP A 1 211 ? -10.734 -4.007 -14.588 1.00 89.81 211 ASP A C 1
ATOM 1551 O O . ASP A 1 211 ? -11.789 -4.471 -15.024 1.00 89.81 211 ASP A O 1
ATOM 1555 N N . ILE A 1 212 ? -10.110 -2.999 -15.194 1.00 91.50 212 ILE A N 1
ATOM 1556 C CA . ILE A 1 212 ? -10.507 -2.401 -16.468 1.00 91.50 212 ILE A CA 1
ATOM 1557 C C . ILE A 1 212 ? -9.399 -2.671 -17.484 1.00 91.50 212 ILE A C 1
ATOM 1559 O O . ILE A 1 212 ? -8.224 -2.739 -17.119 1.00 91.50 212 ILE A O 1
ATOM 1563 N N . LEU A 1 213 ? -9.766 -2.789 -18.766 1.00 95.56 213 LEU A N 1
ATOM 1564 C CA . LEU A 1 213 ? -8.800 -2.904 -19.857 1.00 95.56 213 LEU A CA 1
ATOM 1565 C C . LEU A 1 213 ? -7.749 -1.796 -19.781 1.00 95.56 213 LEU A C 1
ATOM 1567 O O . LEU A 1 213 ? -8.069 -0.608 -19.864 1.00 95.56 213 LEU A O 1
ATOM 1571 N N . HIS A 1 214 ? -6.490 -2.194 -19.659 1.00 95.94 214 HIS A N 1
ATOM 1572 C CA . HIS A 1 214 ? -5.364 -1.279 -19.547 1.00 95.94 214 HIS A CA 1
ATOM 1573 C C . HIS A 1 214 ? -4.170 -1.784 -20.356 1.00 95.94 214 HIS A C 1
ATOM 1575 O O . HIS A 1 214 ? -4.123 -2.931 -20.804 1.00 95.94 214 HIS A O 1
ATOM 1581 N N . ARG A 1 215 ? -3.212 -0.883 -20.589 1.00 96.38 215 ARG A N 1
ATOM 1582 C CA . ARG A 1 215 ? -1.930 -1.228 -21.215 1.00 96.38 215 ARG A CA 1
ATOM 1583 C C . ARG A 1 215 ? -0.781 -1.208 -20.235 1.00 96.38 215 ARG A C 1
ATOM 1585 O O . ARG A 1 215 ? 0.110 -2.027 -20.383 1.00 96.38 215 ARG A O 1
ATOM 1592 N N . ASP A 1 216 ? -0.818 -0.300 -19.270 1.00 96.50 216 ASP A N 1
ATOM 1593 C CA . ASP A 1 216 ? 0.256 -0.098 -18.309 1.00 96.50 216 ASP A CA 1
ATOM 1594 C C . ASP A 1 216 ? -0.214 -0.513 -16.914 1.00 96.50 216 ASP A C 1
ATOM 1596 O O . ASP A 1 216 ? -1.215 0.007 -16.408 1.00 96.50 216 ASP A O 1
ATOM 1600 N N . GLU A 1 217 ? 0.554 -1.392 -16.280 1.00 95.69 217 GLU A N 1
ATOM 1601 C CA . GLU A 1 217 ? 0.477 -1.660 -14.847 1.00 95.69 217 GLU A CA 1
ATOM 1602 C C . GLU A 1 217 ? 1.719 -1.099 -14.156 1.00 95.69 217 GLU A C 1
ATOM 1604 O O . GLU A 1 217 ? 2.859 -1.371 -14.549 1.00 95.69 217 GLU A O 1
ATOM 1609 N N . LEU A 1 218 ? 1.498 -0.295 -13.120 1.00 94.31 218 LEU A N 1
ATOM 1610 C CA . LEU A 1 218 ? 2.533 0.293 -12.287 1.00 94.31 218 LEU A CA 1
ATOM 1611 C C . LEU A 1 218 ? 2.930 -0.704 -11.198 1.00 94.31 218 LEU A C 1
ATOM 1613 O O . LEU A 1 218 ? 2.177 -0.957 -10.264 1.00 94.31 218 LEU A O 1
ATOM 1617 N N . LEU A 1 219 ? 4.143 -1.244 -11.293 1.00 93.25 219 LEU A N 1
ATOM 1618 C CA . LEU A 1 219 ? 4.621 -2.242 -10.338 1.00 93.25 219 LEU A CA 1
ATOM 1619 C C . LEU A 1 219 ? 5.270 -1.614 -9.109 1.00 93.25 219 LEU A C 1
ATOM 1621 O O . LEU A 1 219 ? 5.111 -2.121 -7.999 1.00 93.25 219 LEU A O 1
ATOM 1625 N N . ALA A 1 220 ? 6.041 -0.545 -9.314 1.00 93.00 220 ALA A N 1
ATOM 1626 C CA . ALA A 1 220 ? 6.843 0.080 -8.272 1.00 93.00 220 ALA A CA 1
ATOM 1627 C C . ALA A 1 220 ? 7.282 1.504 -8.634 1.00 93.00 220 ALA A C 1
ATOM 1629 O O . ALA A 1 220 ? 7.287 1.902 -9.799 1.00 93.00 220 ALA A O 1
ATOM 1630 N N . SER A 1 221 ? 7.743 2.242 -7.630 1.00 93.00 221 SER A N 1
ATOM 1631 C CA . SER A 1 221 ? 8.536 3.462 -7.777 1.00 93.00 221 SER A CA 1
ATOM 1632 C C . SER A 1 221 ? 9.871 3.330 -7.063 1.00 93.00 221 SER A C 1
ATOM 1634 O O . SER A 1 221 ? 9.953 2.658 -6.042 1.00 93.00 221 SER A O 1
ATOM 1636 N N . ALA A 1 222 ? 10.900 4.004 -7.550 1.00 93.31 222 ALA A N 1
ATOM 1637 C CA . ALA A 1 222 ? 12.178 4.123 -6.863 1.00 93.31 222 ALA A CA 1
ATOM 1638 C C . ALA A 1 222 ? 12.546 5.596 -6.712 1.00 93.31 222 ALA A C 1
ATOM 1640 O O . ALA A 1 222 ? 12.235 6.411 -7.586 1.00 93.31 222 ALA A O 1
ATOM 1641 N N . THR A 1 223 ? 13.243 5.908 -5.624 1.00 93.69 223 THR A N 1
ATOM 1642 C CA . THR A 1 223 ? 13.894 7.203 -5.434 1.00 93.69 223 THR A CA 1
ATOM 1643 C C . THR A 1 223 ? 15.396 7.008 -5.550 1.00 93.69 223 THR A C 1
ATOM 1645 O O . THR A 1 223 ? 16.003 6.330 -4.722 1.00 93.69 223 THR A O 1
ATOM 1648 N N . PHE A 1 224 ? 15.987 7.608 -6.579 1.00 93.62 224 PHE A N 1
ATOM 1649 C CA . PHE A 1 224 ? 17.421 7.579 -6.819 1.00 93.62 224 PHE A CA 1
ATOM 1650 C C . PHE A 1 224 ? 18.080 8.836 -6.258 1.00 93.62 224 PHE A C 1
ATOM 1652 O O . PHE A 1 224 ? 17.685 9.950 -6.605 1.00 93.62 224 PHE A O 1
ATOM 1659 N N . ILE A 1 225 ? 19.108 8.656 -5.426 1.00 95.50 225 ILE A N 1
ATOM 1660 C CA . ILE A 1 225 ? 19.903 9.763 -4.850 1.00 95.50 225 ILE A CA 1
ATOM 1661 C C . ILE A 1 225 ? 21.324 9.828 -5.410 1.00 95.50 225 ILE A C 1
ATOM 1663 O O . ILE A 1 225 ? 22.176 10.555 -4.903 1.00 95.50 225 ILE A O 1
ATOM 1667 N N . SER A 1 226 ? 21.605 9.031 -6.433 1.00 93.00 226 SER A N 1
ATOM 1668 C CA . SER A 1 226 ? 22.872 9.035 -7.148 1.00 93.00 226 SER A CA 1
ATOM 1669 C C . SER A 1 226 ? 22.615 8.902 -8.649 1.00 93.00 226 SER A C 1
ATOM 1671 O O . SER A 1 226 ? 21.606 8.301 -9.038 1.00 93.00 226 SER A O 1
ATOM 1673 N N . PRO A 1 227 ? 23.492 9.440 -9.517 1.00 90.50 227 PRO A N 1
ATOM 1674 C CA . PRO A 1 227 ? 23.298 9.334 -10.954 1.00 90.50 227 PRO A CA 1
ATOM 1675 C C . PRO A 1 227 ? 23.259 7.872 -11.409 1.00 90.50 227 PRO A C 1
ATOM 1677 O O . PRO A 1 227 ? 24.030 7.022 -10.948 1.00 90.50 227 PRO A O 1
ATOM 1680 N N . ARG A 1 228 ? 22.371 7.584 -12.360 1.00 93.56 228 ARG A N 1
ATOM 1681 C CA . ARG A 1 228 ? 22.227 6.268 -12.993 1.00 93.56 228 ARG A CA 1
ATOM 1682 C C . ARG A 1 228 ? 22.108 6.441 -14.503 1.00 93.56 228 ARG A C 1
ATOM 1684 O O . ARG A 1 228 ? 21.709 7.488 -15.001 1.00 93.56 228 ARG A O 1
ATOM 1691 N N . THR A 1 229 ? 22.441 5.405 -15.259 1.00 95.19 229 THR A N 1
ATOM 1692 C CA . THR A 1 229 ? 22.143 5.373 -16.696 1.00 95.19 229 THR A CA 1
ATOM 1693 C C . THR A 1 229 ? 20.729 4.853 -16.937 1.00 95.19 229 THR A C 1
ATOM 1695 O O . THR A 1 229 ? 20.197 4.064 -16.155 1.00 95.19 229 THR A O 1
ATOM 1698 N N . ALA A 1 230 ? 20.135 5.236 -18.069 1.00 95.75 230 ALA A N 1
ATOM 1699 C CA . ALA A 1 230 ? 18.846 4.705 -18.513 1.00 95.75 230 ALA A CA 1
ATOM 1700 C C . ALA A 1 230 ? 18.832 3.165 -18.562 1.00 95.75 230 ALA A C 1
ATOM 1702 O O . ALA A 1 230 ? 17.863 2.533 -18.147 1.00 95.75 230 ALA A O 1
ATOM 1703 N N . ALA A 1 231 ? 19.930 2.562 -19.034 1.00 96.38 231 ALA A N 1
ATOM 1704 C CA . ALA A 1 231 ? 20.079 1.113 -19.117 1.00 96.38 231 ALA A CA 1
ATOM 1705 C C . ALA A 1 231 ? 20.079 0.452 -17.730 1.00 96.38 231 ALA A C 1
ATOM 1707 O O . ALA A 1 231 ? 19.377 -0.533 -17.541 1.00 96.38 231 ALA A O 1
ATOM 1708 N N . GLN A 1 232 ? 20.794 1.021 -16.751 1.00 95.44 232 GLN A N 1
ATOM 1709 C CA . GLN A 1 232 ? 20.825 0.500 -15.378 1.00 95.44 232 GLN A CA 1
ATOM 1710 C C . GLN A 1 232 ? 19.449 0.543 -14.708 1.00 95.44 232 GLN A C 1
ATOM 1712 O O . GLN A 1 232 ? 19.051 -0.433 -14.081 1.00 95.44 232 GLN A O 1
ATOM 1717 N N . VAL A 1 233 ? 18.708 1.647 -14.853 1.00 95.56 233 VAL A N 1
ATOM 1718 C CA . VAL A 1 233 ? 17.363 1.755 -14.262 1.00 95.56 233 VAL A CA 1
ATOM 1719 C C . VAL A 1 233 ? 16.372 0.822 -14.955 1.00 95.56 233 VAL A C 1
ATOM 1721 O O . VAL A 1 233 ? 15.540 0.204 -14.295 1.00 95.56 233 VAL A O 1
ATOM 1724 N N . LYS A 1 234 ? 16.457 0.687 -16.284 1.00 96.88 234 LYS A N 1
ATOM 1725 C CA . LYS A 1 234 ? 15.610 -0.255 -17.024 1.00 96.88 234 LYS A CA 1
ATOM 1726 C C . LYS A 1 234 ? 15.893 -1.702 -16.628 1.00 96.88 234 LYS A C 1
ATOM 1728 O O . LYS A 1 234 ? 14.949 -2.468 -16.466 1.00 96.88 234 LYS A O 1
ATOM 1733 N N . GLU A 1 235 ? 17.163 -2.057 -16.457 1.00 96.50 235 GLU A N 1
ATOM 1734 C CA . GLU A 1 235 ? 17.566 -3.389 -16.015 1.00 96.50 235 GLU A CA 1
ATOM 1735 C C . GLU A 1 235 ? 17.055 -3.694 -14.604 1.00 96.50 235 GLU A C 1
ATOM 1737 O O . GLU A 1 235 ? 16.363 -4.688 -14.416 1.00 96.50 235 GLU A O 1
ATOM 1742 N N . SER A 1 236 ? 17.275 -2.799 -13.636 1.00 95.94 236 SER A N 1
ATOM 1743 C CA . SER A 1 236 ? 16.790 -3.025 -12.269 1.00 95.94 236 SER A CA 1
ATOM 1744 C C . SER A 1 236 ? 15.259 -3.074 -12.189 1.00 95.94 236 SER A C 1
ATOM 1746 O O . SER A 1 236 ? 14.704 -3.844 -11.408 1.00 95.94 236 SER A O 1
ATOM 1748 N N . CYS A 1 237 ? 14.554 -2.286 -13.014 1.00 96.88 237 CYS A N 1
ATOM 1749 C CA . CYS A 1 237 ? 13.099 -2.386 -13.143 1.00 96.88 237 CYS A CA 1
ATOM 1750 C C . CYS A 1 237 ? 12.681 -3.742 -13.721 1.00 96.88 237 CYS A C 1
ATOM 1752 O O . CYS A 1 237 ? 11.728 -4.338 -13.229 1.00 96.88 237 CYS A O 1
ATOM 1754 N N . ARG A 1 238 ? 13.399 -4.269 -14.722 1.00 97.44 238 ARG A N 1
ATOM 1755 C CA . ARG A 1 238 ? 13.130 -5.600 -15.283 1.00 97.44 238 ARG A CA 1
ATOM 1756 C C . ARG A 1 238 ? 13.299 -6.695 -14.232 1.00 97.44 238 ARG A C 1
ATOM 1758 O O . ARG A 1 238 ? 12.398 -7.517 -14.095 1.00 97.44 238 ARG A O 1
ATOM 1765 N N . GLU A 1 239 ? 14.401 -6.685 -13.488 1.00 95.88 239 GLU A N 1
ATOM 1766 C CA . GLU A 1 239 ? 14.656 -7.649 -12.409 1.00 95.88 239 GLU A CA 1
ATOM 1767 C C . GLU A 1 239 ? 13.546 -7.593 -11.351 1.00 95.88 239 GLU A C 1
ATOM 1769 O O . GLU A 1 239 ? 12.976 -8.618 -10.972 1.00 95.88 239 GLU A O 1
ATOM 1774 N N . HIS A 1 240 ? 13.164 -6.383 -10.929 1.00 94.94 240 HIS A N 1
ATOM 1775 C CA . HIS A 1 240 ? 12.059 -6.201 -9.994 1.00 94.94 240 HIS A CA 1
ATOM 1776 C C . HIS A 1 240 ? 10.733 -6.712 -10.571 1.00 94.94 240 HIS A C 1
ATOM 1778 O O . HIS A 1 240 ? 9.999 -7.436 -9.900 1.00 94.94 240 HIS A O 1
ATOM 1784 N N . ALA A 1 241 ? 10.434 -6.387 -11.827 1.00 96.25 241 ALA A N 1
ATOM 1785 C CA . ALA A 1 241 ? 9.229 -6.836 -12.503 1.00 96.25 241 ALA A CA 1
ATOM 1786 C C . ALA A 1 241 ? 9.171 -8.369 -12.621 1.00 96.25 241 ALA A C 1
ATOM 1788 O O . ALA A 1 241 ? 8.106 -8.950 -12.413 1.00 96.25 241 ALA A O 1
ATOM 1789 N N . GLN A 1 242 ? 10.293 -9.051 -12.875 1.00 96.81 242 GLN A N 1
ATOM 1790 C CA . GLN A 1 242 ? 10.358 -10.520 -12.863 1.00 96.81 242 GLN A CA 1
ATOM 1791 C C . GLN A 1 242 ? 9.989 -11.082 -11.489 1.00 96.81 242 GLN A C 1
ATOM 1793 O O . GLN A 1 242 ? 9.146 -11.971 -11.398 1.00 96.81 242 GLN A O 1
ATOM 1798 N N . VAL A 1 243 ? 10.549 -10.520 -10.413 1.00 94.62 243 VAL A N 1
ATOM 1799 C CA . VAL A 1 243 ? 10.229 -10.938 -9.038 1.00 94.62 243 VAL A CA 1
ATOM 1800 C C . VAL A 1 243 ? 8.749 -10.713 -8.721 1.00 94.62 243 VAL A C 1
ATOM 1802 O O . VAL A 1 243 ? 8.089 -11.608 -8.200 1.00 94.62 243 VAL A O 1
ATOM 1805 N N . ARG A 1 244 ? 8.206 -9.539 -9.061 1.00 93.62 244 ARG A N 1
ATOM 1806 C CA . ARG A 1 244 ? 6.815 -9.159 -8.757 1.00 93.62 244 ARG A CA 1
ATOM 1807 C C . ARG A 1 244 ? 5.781 -9.952 -9.550 1.00 93.62 244 ARG A C 1
ATOM 1809 O O . ARG A 1 244 ? 4.715 -10.262 -9.027 1.00 93.62 244 ARG A O 1
ATOM 1816 N N . THR A 1 245 ? 6.079 -10.268 -10.805 1.00 96.38 245 THR A N 1
ATOM 1817 C CA . THR A 1 245 ? 5.194 -11.086 -11.646 1.00 96.38 245 THR A CA 1
ATOM 1818 C C . THR A 1 245 ? 5.386 -12.580 -11.413 1.00 96.38 245 THR A C 1
ATOM 1820 O O . THR A 1 245 ? 4.510 -13.368 -11.755 1.00 96.38 245 THR A O 1
ATOM 1823 N N . GLY A 1 246 ? 6.525 -13.000 -10.857 1.00 96.62 246 GLY A N 1
ATOM 1824 C CA . GLY A 1 246 ? 6.926 -14.402 -10.758 1.00 96.62 246 GLY A CA 1
ATOM 1825 C C . GLY A 1 246 ? 7.297 -15.040 -12.103 1.00 96.62 246 GLY A C 1
ATOM 1826 O O . GLY A 1 246 ? 7.478 -16.254 -12.163 1.00 96.62 246 GLY A O 1
ATOM 1827 N N . LEU A 1 247 ? 7.382 -14.265 -13.190 1.00 97.38 247 LEU A N 1
ATOM 1828 C CA . LEU A 1 247 ? 7.752 -14.769 -14.512 1.00 97.38 247 LEU A CA 1
ATOM 1829 C C . LEU A 1 247 ? 9.261 -15.027 -14.583 1.00 97.38 247 LEU A C 1
ATOM 1831 O O . LEU A 1 247 ? 10.066 -14.149 -14.280 1.00 97.38 247 LEU A O 1
ATOM 1835 N N . ALA A 1 248 ? 9.646 -16.221 -15.043 1.00 96.00 248 ALA A N 1
ATOM 1836 C CA . ALA A 1 248 ? 11.054 -16.615 -15.142 1.00 96.00 248 ALA A CA 1
ATOM 1837 C C . ALA A 1 248 ? 11.860 -15.710 -16.094 1.00 96.00 248 ALA A C 1
ATOM 1839 O O . ALA A 1 248 ? 12.975 -15.305 -15.775 1.00 96.00 248 ALA A O 1
ATOM 1840 N N . ASP A 1 249 ? 11.283 -15.357 -17.244 1.00 95.19 249 ASP A N 1
ATOM 1841 C CA . ASP A 1 249 ? 11.894 -14.459 -18.223 1.00 95.19 249 ASP A CA 1
ATOM 1842 C C . ASP A 1 249 ? 10.830 -13.548 -18.842 1.00 95.19 249 ASP A C 1
ATOM 1844 O O . ASP A 1 249 ? 10.021 -13.985 -19.660 1.00 95.19 249 ASP A O 1
ATOM 1848 N N . LEU A 1 250 ? 10.839 -12.270 -18.453 1.00 94.94 250 LEU A N 1
ATOM 1849 C CA . LEU A 1 250 ? 9.937 -11.265 -19.021 1.00 94.94 250 LEU A CA 1
ATOM 1850 C C . LEU A 1 250 ? 10.223 -10.987 -20.500 1.00 94.94 250 LE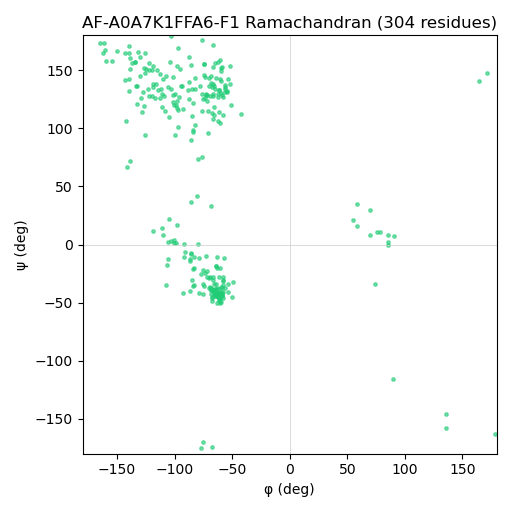U A C 1
ATOM 1852 O O . LEU A 1 250 ? 9.313 -10.613 -21.229 1.00 94.94 250 LEU A O 1
ATOM 1856 N N . THR A 1 251 ? 11.462 -11.169 -20.961 1.00 94.38 251 THR A N 1
ATOM 1857 C CA . THR A 1 251 ? 11.837 -10.879 -22.354 1.00 94.38 251 THR A CA 1
ATOM 1858 C C . THR A 1 251 ? 11.345 -11.941 -23.333 1.00 94.38 251 THR A C 1
ATOM 1860 O O . THR A 1 251 ? 11.161 -11.651 -24.513 1.00 94.38 251 THR A O 1
ATOM 1863 N N . ALA A 1 252 ? 11.073 -13.150 -22.838 1.00 94.00 252 ALA A N 1
ATOM 1864 C CA . ALA A 1 252 ? 10.473 -14.231 -23.611 1.00 94.00 252 ALA A CA 1
ATOM 1865 C C . ALA A 1 252 ? 8.947 -14.084 -23.778 1.00 94.00 252 ALA A C 1
ATOM 1867 O O . ALA A 1 252 ? 8.339 -14.804 -24.574 1.00 94.00 252 ALA A O 1
ATOM 1868 N N . VAL A 1 253 ? 8.307 -13.170 -23.040 1.00 96.81 253 VAL A N 1
ATOM 1869 C CA . VAL A 1 253 ? 6.863 -12.936 -23.125 1.00 96.81 253 VAL A CA 1
ATOM 1870 C C . VAL A 1 253 ? 6.565 -11.986 -24.281 1.00 96.81 253 VAL A C 1
ATOM 1872 O O . VAL A 1 253 ? 6.659 -10.768 -24.159 1.00 96.81 253 VAL A O 1
ATOM 1875 N N . ALA A 1 254 ? 6.164 -12.550 -25.419 1.00 96.00 254 ALA A N 1
ATOM 1876 C CA . ALA A 1 254 ? 5.752 -11.756 -26.571 1.00 96.00 254 ALA A CA 1
ATOM 1877 C C . ALA A 1 254 ? 4.563 -10.846 -26.221 1.00 96.00 254 ALA A C 1
ATOM 1879 O O . ALA A 1 254 ? 3.544 -11.331 -25.722 1.00 96.00 254 ALA A O 1
ATOM 1880 N N . GLY A 1 255 ? 4.666 -9.558 -26.557 1.00 96.06 255 GLY A N 1
ATOM 1881 C CA . GLY A 1 255 ? 3.607 -8.572 -26.350 1.00 96.06 255 GLY A CA 1
ATOM 1882 C C . GLY A 1 255 ? 3.655 -7.847 -25.005 1.00 96.06 255 GLY A C 1
ATOM 1883 O O . GLY A 1 255 ? 2.698 -7.144 -24.689 1.00 96.06 255 GLY A O 1
ATOM 1884 N N . LEU A 1 256 ? 4.712 -8.042 -24.210 1.00 97.75 256 LEU A N 1
ATOM 1885 C CA . LEU A 1 256 ? 4.914 -7.381 -22.926 1.00 97.75 256 LEU A CA 1
ATOM 1886 C C . LEU A 1 256 ? 6.294 -6.715 -22.891 1.00 97.75 256 LEU A C 1
ATOM 1888 O O . LEU A 1 256 ? 7.308 -7.348 -23.183 1.00 97.75 256 LEU A O 1
ATOM 1892 N N . SER A 1 257 ? 6.351 -5.450 -22.485 1.00 97.69 257 SER A N 1
ATOM 1893 C CA . SER A 1 257 ? 7.593 -4.688 -22.393 1.00 97.69 257 SER A CA 1
ATOM 1894 C C . SER A 1 257 ? 7.755 -3.984 -21.045 1.00 97.69 257 SER A C 1
ATOM 1896 O O . SER A 1 257 ? 6.802 -3.521 -20.422 1.00 97.69 257 SER A O 1
ATOM 1898 N N . VAL A 1 258 ? 9.006 -3.898 -20.583 1.00 97.69 258 VAL A N 1
ATOM 1899 C CA . VAL A 1 258 ? 9.375 -3.141 -19.379 1.00 97.69 258 VAL A CA 1
ATOM 1900 C C . VAL A 1 258 ? 9.564 -1.673 -19.747 1.00 97.69 258 VAL A C 1
ATOM 1902 O O . VAL A 1 258 ? 10.419 -1.334 -20.578 1.00 97.69 258 VAL A O 1
ATOM 1905 N N . VAL A 1 259 ? 8.796 -0.803 -19.095 1.00 97.38 259 VAL A N 1
ATOM 1906 C CA . VAL A 1 259 ? 8.819 0.649 -19.287 1.00 97.38 259 VAL A CA 1
ATOM 1907 C C . VAL A 1 259 ? 9.214 1.318 -17.979 1.00 97.38 259 VAL A C 1
ATOM 1909 O O . VAL A 1 259 ? 8.693 0.993 -16.918 1.00 97.38 259 VAL A O 1
ATOM 1912 N N . VAL A 1 260 ? 10.115 2.297 -18.058 1.00 96.94 260 VAL A N 1
ATOM 1913 C CA . VAL A 1 260 ? 10.436 3.154 -16.916 1.00 96.94 260 VAL A CA 1
ATOM 1914 C C . VAL A 1 260 ? 10.066 4.591 -17.254 1.00 96.94 260 VAL A C 1
ATOM 1916 O O . VAL A 1 260 ? 10.514 5.119 -18.272 1.00 96.94 260 VAL A O 1
ATOM 1919 N N . LYS A 1 261 ? 9.257 5.228 -16.405 1.00 96.25 261 LYS A N 1
ATOM 1920 C CA . LYS A 1 261 ? 8.914 6.654 -16.509 1.00 96.25 261 LYS A CA 1
ATOM 1921 C C . LYS A 1 261 ? 9.805 7.442 -15.535 1.00 96.25 261 LYS A C 1
ATOM 1923 O O . LYS A 1 261 ? 9.794 7.170 -14.339 1.00 96.25 261 LYS A O 1
ATOM 1928 N N . TYR A 1 262 ? 10.600 8.385 -16.046 1.00 94.88 262 TYR A N 1
ATOM 1929 C CA . TYR A 1 262 ? 11.455 9.304 -15.275 1.00 94.88 262 TYR A CA 1
ATOM 1930 C C . TYR A 1 262 ? 11.827 10.535 -16.121 1.00 94.88 262 TYR A C 1
ATOM 1932 O O . TYR A 1 262 ? 11.664 10.525 -17.344 1.00 94.88 262 TYR A O 1
ATOM 1940 N N . SER A 1 263 ? 12.373 11.588 -15.501 1.00 92.00 263 SER A N 1
ATOM 1941 C CA . SER A 1 263 ? 12.939 12.731 -16.232 1.00 92.00 263 SER A CA 1
ATOM 1942 C C . SER A 1 263 ? 14.414 12.483 -16.585 1.00 92.00 263 SER A C 1
ATOM 1944 O O . SER A 1 263 ? 15.237 12.194 -15.717 1.00 92.00 263 SER A O 1
ATOM 1946 N N . ALA A 1 264 ? 14.783 12.586 -17.868 1.00 88.94 264 ALA A N 1
ATOM 1947 C CA . ALA A 1 264 ? 16.152 12.289 -18.314 1.00 88.94 264 ALA A CA 1
ATOM 1948 C C . ALA A 1 264 ? 17.204 13.202 -17.656 1.00 88.94 264 ALA A C 1
ATOM 1950 O O . ALA A 1 264 ? 18.257 12.730 -17.230 1.00 88.94 264 ALA A O 1
ATOM 1951 N N . ALA A 1 265 ? 16.890 14.496 -17.522 1.00 89.56 265 ALA A N 1
ATOM 1952 C CA . ALA A 1 265 ? 17.740 15.453 -16.817 1.00 89.56 265 ALA A CA 1
ATOM 1953 C C . ALA A 1 265 ? 17.854 15.129 -15.318 1.00 89.56 265 ALA A C 1
ATOM 1955 O O . ALA A 1 265 ? 18.947 15.206 -14.761 1.00 89.56 265 ALA A O 1
ATOM 1956 N N . GLY A 1 266 ? 16.754 14.713 -14.679 1.00 91.19 266 GLY A N 1
ATOM 1957 C CA . GLY A 1 266 ? 16.770 14.308 -13.275 1.00 91.19 266 GLY A CA 1
ATOM 1958 C C . GLY A 1 266 ? 17.597 13.047 -13.042 1.00 91.19 266 GLY A C 1
ATOM 1959 O O . GLY A 1 266 ? 18.288 12.959 -12.040 1.00 91.19 266 GLY A O 1
ATOM 1960 N N . LEU A 1 267 ? 17.619 12.110 -13.995 1.00 92.50 267 LEU A N 1
ATOM 1961 C CA . LEU A 1 267 ? 18.375 10.861 -13.857 1.00 92.50 267 LEU A CA 1
ATOM 1962 C C . LEU A 1 267 ? 19.889 11.081 -13.873 1.00 92.50 267 LEU A C 1
ATOM 1964 O O . LEU A 1 267 ? 20.614 10.497 -13.069 1.00 92.50 267 LEU A O 1
ATOM 1968 N N . ALA A 1 268 ? 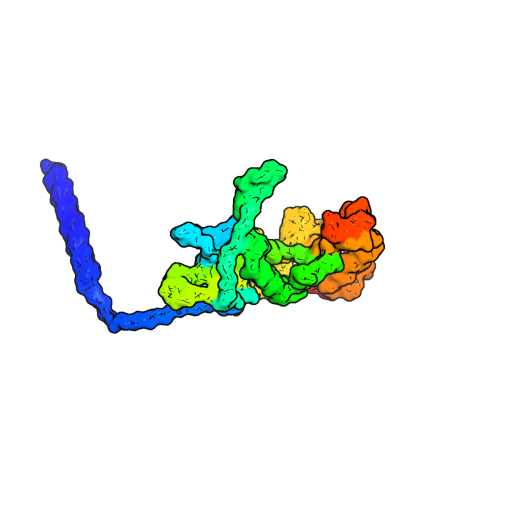20.361 11.944 -14.772 1.00 91.00 268 ALA A N 1
ATOM 1969 C CA . ALA A 1 268 ? 21.775 12.299 -14.849 1.00 91.00 268 ALA A CA 1
ATOM 1970 C C . ALA A 1 268 ? 22.221 13.187 -13.672 1.00 91.00 268 ALA A C 1
ATOM 1972 O O . ALA A 1 268 ? 23.393 13.176 -13.306 1.00 91.00 268 ALA A O 1
ATOM 1973 N N . GLY A 1 269 ? 21.293 13.962 -13.101 1.00 92.56 269 GLY A N 1
ATOM 1974 C CA . GLY A 1 269 ? 21.545 14.919 -12.024 1.00 92.56 269 GLY A CA 1
ATOM 1975 C C . GLY A 1 269 ? 21.164 14.449 -10.618 1.00 92.56 269 GLY A C 1
ATOM 1976 O O . GLY A 1 269 ? 21.265 15.258 -9.697 1.00 92.56 269 GLY A O 1
ATOM 1977 N N . ALA A 1 270 ? 20.710 13.202 -10.454 1.00 94.88 270 ALA A N 1
ATOM 1978 C CA . ALA A 1 270 ? 20.213 12.683 -9.182 1.00 94.88 270 ALA A CA 1
ATOM 1979 C C . ALA A 1 270 ? 21.289 12.760 -8.089 1.00 94.88 270 ALA A C 1
ATOM 1981 O O . ALA A 1 270 ? 22.417 12.301 -8.275 1.00 94.88 270 ALA A O 1
ATOM 1982 N N . ALA A 1 271 ? 20.931 13.346 -6.952 1.00 96.00 271 ALA A N 1
ATOM 1983 C CA . ALA A 1 271 ? 21.808 13.570 -5.805 1.00 96.00 271 ALA A CA 1
ATOM 1984 C C . ALA A 1 271 ? 20.983 13.541 -4.500 1.00 96.00 271 ALA A C 1
ATOM 1986 O O . ALA A 1 271 ? 19.757 13.636 -4.572 1.00 96.00 271 ALA A O 1
ATOM 1987 N N . PRO A 1 272 ? 21.596 13.449 -3.303 1.00 94.12 272 PRO A N 1
ATOM 1988 C CA . PRO A 1 272 ? 20.845 13.438 -2.042 1.00 94.12 272 PRO A CA 1
ATOM 1989 C C . PRO A 1 272 ? 19.965 14.677 -1.822 1.00 94.12 272 PRO A C 1
ATOM 1991 O O . PRO A 1 272 ? 18.871 14.565 -1.281 1.00 94.12 272 PRO A O 1
ATOM 1994 N N . ASP A 1 273 ? 20.413 15.848 -2.277 1.00 94.19 273 ASP A N 1
ATOM 1995 C CA . ASP A 1 273 ? 19.675 17.117 -2.236 1.00 94.19 273 ASP A CA 1
ATOM 1996 C C . ASP A 1 273 ? 18.692 17.288 -3.410 1.00 94.19 273 ASP A C 1
ATOM 1998 O O . ASP A 1 273 ? 17.881 18.212 -3.423 1.00 94.19 273 ASP A O 1
ATOM 2002 N N . ARG A 1 274 ? 18.775 16.409 -4.417 1.00 93.81 274 ARG A N 1
ATOM 2003 C CA . ARG A 1 274 ? 17.976 16.426 -5.650 1.00 93.81 274 ARG A CA 1
ATOM 2004 C C . ARG A 1 274 ? 17.598 14.994 -6.050 1.00 93.81 274 ARG A C 1
ATOM 2006 O O . ARG A 1 274 ? 18.102 14.489 -7.060 1.00 93.81 274 ARG A O 1
ATOM 2013 N N . PRO A 1 275 ? 16.764 14.310 -5.248 1.00 93.56 275 PRO A N 1
ATOM 2014 C CA . PRO A 1 275 ? 16.354 12.947 -5.546 1.00 93.56 275 PRO A CA 1
ATOM 2015 C C . PRO A 1 275 ? 15.535 12.894 -6.841 1.00 93.56 275 PRO A C 1
ATOM 2017 O O . PRO A 1 275 ? 14.724 13.779 -7.117 1.00 93.56 275 PRO A O 1
ATOM 2020 N N . LEU A 1 276 ? 15.713 11.832 -7.627 1.00 94.62 276 LEU A N 1
ATOM 2021 C CA . LEU A 1 276 ? 14.848 11.524 -8.764 1.00 94.62 276 LEU A CA 1
ATOM 2022 C C . LEU A 1 276 ? 13.868 10.417 -8.384 1.00 94.62 276 LEU A C 1
ATOM 2024 O O . LEU A 1 276 ? 14.290 9.322 -8.023 1.00 94.62 276 LEU A O 1
ATOM 2028 N N . THR A 1 277 ? 12.579 10.641 -8.622 1.00 93.44 277 THR A N 1
ATOM 2029 C CA . THR A 1 277 ? 11.583 9.565 -8.643 1.00 93.44 277 THR A CA 1
ATOM 2030 C C . THR A 1 277 ? 11.472 8.948 -10.038 1.00 93.44 277 THR A C 1
ATOM 2032 O O . THR A 1 277 ? 11.344 9.657 -11.040 1.00 93.44 277 THR A O 1
ATOM 2035 N N . ALA A 1 278 ? 11.485 7.620 -10.102 1.00 95.44 278 ALA A N 1
ATOM 2036 C CA . ALA A 1 278 ? 11.176 6.849 -11.299 1.00 95.44 278 ALA A CA 1
ATOM 2037 C C . ALA A 1 278 ? 10.050 5.852 -11.016 1.00 95.44 278 ALA A C 1
ATOM 2039 O O . ALA A 1 278 ? 9.931 5.345 -9.903 1.00 95.44 278 ALA A O 1
ATOM 2040 N N . SER A 1 279 ? 9.267 5.523 -12.037 1.00 95.31 279 SER A N 1
ATOM 2041 C CA . SER A 1 279 ? 8.209 4.511 -11.976 1.00 95.31 279 SER A CA 1
ATOM 2042 C C . SER A 1 279 ? 8.557 3.333 -12.879 1.00 95.31 279 SER A C 1
ATOM 2044 O O . SER A 1 279 ? 8.929 3.542 -14.033 1.00 95.31 279 SER A O 1
ATOM 2046 N N . CYS A 1 280 ? 8.420 2.114 -12.364 1.00 96.75 280 CYS A N 1
ATOM 2047 C CA . CYS A 1 280 ? 8.609 0.858 -13.083 1.00 96.75 280 CYS A CA 1
ATOM 2048 C C . CYS A 1 280 ? 7.247 0.291 -13.483 1.00 96.75 280 CYS A C 1
ATOM 2050 O O . CYS A 1 280 ? 6.405 0.033 -12.620 1.00 96.75 280 CYS A O 1
ATOM 2052 N N . LEU A 1 281 ? 7.034 0.113 -14.785 1.00 96.75 281 LEU A N 1
ATOM 2053 C CA . LEU A 1 281 ? 5.777 -0.354 -15.354 1.00 96.75 281 LEU A CA 1
ATOM 2054 C C . LEU A 1 281 ? 6.005 -1.558 -16.262 1.00 96.75 281 LEU A C 1
ATOM 2056 O O . LEU A 1 281 ? 7.043 -1.679 -16.922 1.00 96.75 281 LEU A O 1
ATOM 2060 N N . LEU A 1 282 ? 4.982 -2.399 -16.353 1.00 97.44 282 LEU A N 1
ATOM 2061 C CA . LEU A 1 282 ? 4.833 -3.349 -17.445 1.00 97.44 282 LEU A CA 1
ATOM 2062 C C . LEU A 1 282 ? 3.781 -2.841 -18.414 1.00 97.44 282 LEU A C 1
ATOM 2064 O O . LEU A 1 282 ? 2.718 -2.386 -17.999 1.00 97.44 282 LEU A O 1
ATOM 2068 N N . ARG A 1 283 ? 4.111 -2.908 -19.702 1.00 97.88 283 ARG A N 1
ATOM 2069 C CA . ARG A 1 283 ? 3.276 -2.423 -20.792 1.00 97.88 283 ARG A CA 1
ATOM 2070 C C . ARG A 1 283 ? 2.917 -3.551 -21.745 1.00 97.88 283 ARG A C 1
ATOM 2072 O O . ARG A 1 283 ? 3.809 -4.215 -22.266 1.00 97.88 283 ARG A O 1
ATOM 2079 N N . ALA A 1 284 ? 1.631 -3.715 -22.030 1.00 97.56 284 ALA A N 1
ATOM 2080 C CA . ALA A 1 284 ? 1.166 -4.478 -23.177 1.00 97.56 284 ALA A CA 1
ATOM 2081 C C . ALA A 1 284 ? 1.501 -3.732 -24.481 1.00 97.56 284 ALA A C 1
ATOM 2083 O O . ALA A 1 284 ? 1.185 -2.547 -24.636 1.00 97.56 284 ALA A O 1
ATOM 2084 N N . ASP A 1 285 ? 2.153 -4.426 -25.412 1.00 96.12 285 ASP A N 1
ATOM 2085 C CA . ASP A 1 285 ? 2.543 -3.871 -26.709 1.00 96.12 285 ASP A CA 1
ATOM 2086 C C . ASP A 1 285 ? 1.317 -3.554 -27.591 1.00 96.12 285 ASP A C 1
ATOM 2088 O O . ASP A 1 285 ? 0.167 -3.876 -27.276 1.00 96.12 285 ASP A O 1
ATOM 2092 N N . GLU A 1 286 ? 1.551 -2.892 -28.728 1.00 91.75 286 GLU A N 1
ATOM 2093 C CA . GLU A 1 286 ? 0.477 -2.487 -29.635 1.00 91.75 286 GLU A CA 1
ATOM 2094 C C . GLU A 1 286 ? -0.418 -3.659 -30.063 1.00 91.75 286 GLU A C 1
ATOM 2096 O O . GLU A 1 286 ? 0.045 -4.712 -30.500 1.00 91.75 286 GLU A O 1
ATOM 2101 N N . GLY A 1 287 ? -1.732 -3.446 -29.956 1.00 92.25 287 GLY A N 1
ATOM 2102 C CA . GLY A 1 287 ? -2.739 -4.440 -30.325 1.00 92.25 287 GLY A CA 1
ATOM 2103 C C . GLY A 1 287 ? -3.076 -5.445 -29.224 1.00 92.25 287 GLY A C 1
ATOM 2104 O O . GLY A 1 287 ? -3.906 -6.313 -29.472 1.00 92.25 287 GLY A O 1
ATOM 2105 N N . ARG A 1 288 ? -2.488 -5.320 -28.027 1.00 95.50 288 ARG A N 1
ATOM 2106 C CA . ARG A 1 288 ? -2.846 -6.120 -26.849 1.00 95.50 288 ARG A CA 1
ATOM 2107 C C . ARG A 1 288 ? -3.351 -5.255 -25.704 1.00 95.50 288 ARG A C 1
ATOM 2109 O O . ARG A 1 288 ? -2.990 -4.081 -25.589 1.00 95.50 288 ARG A O 1
ATOM 2116 N N . TRP A 1 289 ? -4.175 -5.864 -24.862 1.00 97.06 289 TRP A N 1
ATOM 2117 C CA . TRP A 1 289 ? -4.680 -5.279 -23.629 1.00 97.06 289 TRP A CA 1
ATOM 2118 C C . TRP A 1 289 ? -4.580 -6.288 -22.492 1.00 97.06 289 TRP A C 1
ATOM 2120 O O . TRP A 1 289 ? -4.518 -7.496 -22.722 1.00 97.06 289 TRP A O 1
ATOM 2130 N N . LEU A 1 290 ? -4.545 -5.765 -21.273 1.00 97.00 290 LEU A N 1
ATOM 2131 C CA . LEU A 1 290 ? -4.625 -6.537 -20.044 1.00 97.00 290 LEU A CA 1
ATOM 2132 C C . LEU A 1 290 ? -6.012 -6.347 -19.431 1.00 97.00 290 LEU A C 1
ATOM 2134 O O . LEU A 1 290 ? -6.489 -5.212 -19.369 1.00 97.00 290 LEU A O 1
ATOM 2138 N N . ASP A 1 291 ? -6.642 -7.423 -18.966 1.00 95.88 291 ASP A N 1
ATOM 2139 C CA . ASP A 1 291 ? -7.911 -7.398 -18.218 1.00 95.88 291 ASP A CA 1
ATOM 2140 C C . ASP A 1 291 ? -7.751 -7.791 -16.737 1.00 95.88 291 ASP A C 1
ATOM 2142 O O . ASP A 1 291 ? -8.730 -8.041 -16.034 1.00 95.88 291 ASP A O 1
ATOM 2146 N N . GLY A 1 292 ? -6.510 -7.806 -16.248 1.00 94.94 292 GLY A N 1
ATOM 2147 C CA . GLY A 1 292 ? -6.159 -8.136 -14.872 1.00 94.94 292 GLY A CA 1
ATOM 2148 C C . GLY A 1 292 ? -4.730 -7.721 -14.527 1.00 94.94 292 GLY A C 1
ATOM 2149 O O . GLY A 1 292 ? -3.961 -7.320 -15.397 1.00 94.94 292 GLY A O 1
ATOM 2150 N N . SER A 1 293 ? -4.361 -7.855 -13.254 1.00 95.31 293 SER A N 1
ATOM 2151 C CA . SER A 1 293 ? -2.995 -7.592 -12.789 1.00 95.31 293 SER A CA 1
ATOM 2152 C C . SER A 1 293 ? -2.011 -8.702 -13.179 1.00 95.31 293 SER A C 1
ATOM 2154 O O . SER A 1 293 ? -2.333 -9.893 -13.189 1.00 95.31 293 SER A O 1
ATOM 2156 N N . LEU A 1 294 ? -0.777 -8.292 -13.448 1.00 96.62 294 LEU A N 1
ATOM 2157 C CA . LEU A 1 294 ? 0.396 -9.106 -13.730 1.00 96.62 294 LEU A CA 1
ATOM 2158 C C . LEU A 1 294 ? 1.122 -9.563 -12.456 1.00 96.62 294 LEU A C 1
ATOM 2160 O O . LEU A 1 294 ? 2.043 -10.382 -12.536 1.00 96.62 294 LEU A O 1
ATOM 2164 N N . LEU A 1 295 ? 0.739 -9.062 -11.278 1.00 94.75 295 LEU A N 1
ATOM 2165 C CA . LEU A 1 295 ? 1.327 -9.481 -10.007 1.00 94.75 295 LEU A CA 1
ATOM 2166 C C . LEU A 1 295 ? 1.101 -10.978 -9.761 1.00 94.75 295 LEU A C 1
ATOM 2168 O O . LEU A 1 295 ? -0.005 -11.491 -9.903 1.00 94.75 295 LEU A O 1
ATOM 2172 N N . ASN A 1 296 ? 2.165 -11.682 -9.367 1.00 95.62 296 ASN A N 1
ATOM 2173 C CA . ASN A 1 296 ? 2.171 -13.114 -9.037 1.00 95.62 296 ASN A CA 1
ATOM 2174 C C . ASN A 1 296 ? 1.622 -14.063 -10.131 1.00 95.62 296 ASN A C 1
ATOM 2176 O O . ASN A 1 296 ? 1.246 -15.202 -9.833 1.00 95.62 296 ASN A O 1
ATOM 2180 N N . VAL A 1 297 ? 1.587 -13.642 -11.401 1.00 97.19 297 VAL A N 1
ATOM 2181 C CA . VAL A 1 297 ? 1.194 -14.480 -12.552 1.00 97.19 297 VAL A CA 1
ATOM 2182 C C . VAL A 1 297 ? 1.943 -15.822 -12.567 1.00 97.19 297 VAL A C 1
ATOM 2184 O O . VAL A 1 297 ? 1.348 -16.886 -12.779 1.00 97.19 297 VAL A O 1
ATOM 2187 N N . GLY A 1 298 ? 3.253 -15.796 -12.328 1.00 96.88 298 GLY A N 1
ATOM 2188 C CA . GLY A 1 298 ? 4.142 -16.956 -12.232 1.00 96.88 298 GLY A CA 1
ATOM 2189 C C . GLY A 1 298 ? 4.478 -17.634 -13.566 1.00 96.88 298 GLY A C 1
ATOM 2190 O O . GLY A 1 298 ? 5.577 -18.154 -13.738 1.00 96.88 298 GLY A O 1
ATOM 2191 N N . ARG A 1 299 ? 3.549 -17.661 -14.532 1.00 97.00 299 ARG A N 1
ATOM 2192 C CA . ARG A 1 299 ? 3.724 -18.329 -15.835 1.00 97.00 299 ARG A CA 1
ATOM 2193 C C . ARG A 1 299 ? 3.071 -17.542 -16.970 1.00 97.00 299 ARG A C 1
ATOM 2195 O O . ARG A 1 299 ? 1.978 -17.014 -16.806 1.00 97.00 299 ARG A O 1
ATOM 2202 N N . ALA A 1 300 ? 3.718 -17.505 -18.135 1.00 97.00 300 ALA A N 1
ATOM 2203 C CA . ALA A 1 300 ? 3.288 -16.679 -19.268 1.00 97.00 300 ALA A CA 1
ATOM 2204 C C . ALA A 1 300 ? 1.889 -17.035 -19.817 1.00 97.00 300 ALA A C 1
ATOM 2206 O O . ALA A 1 300 ? 1.196 -16.165 -20.334 1.00 97.00 300 ALA A O 1
ATOM 2207 N N . ASP A 1 301 ? 1.450 -18.289 -19.675 1.00 96.50 301 ASP A N 1
ATOM 2208 C CA . ASP A 1 301 ? 0.119 -18.767 -20.080 1.00 96.50 301 ASP A CA 1
ATOM 2209 C C . ASP A 1 301 ? -1.017 -18.287 -19.161 1.00 96.50 301 ASP A C 1
ATOM 2211 O O . ASP A 1 301 ? -2.184 -18.473 -19.489 1.00 96.50 301 ASP A O 1
ATOM 2215 N N . ARG A 1 302 ? -0.688 -17.684 -18.011 1.00 97.12 302 ARG A N 1
ATOM 2216 C CA . ARG A 1 302 ? -1.652 -17.118 -17.054 1.00 97.12 302 ARG A CA 1
ATOM 2217 C C . ARG A 1 302 ? -1.788 -15.602 -17.164 1.00 97.12 302 ARG A C 1
ATOM 2219 O O . ARG A 1 302 ? -2.511 -15.020 -16.363 1.00 97.12 302 ARG A O 1
ATOM 2226 N N . ILE A 1 303 ? -1.077 -14.961 -18.091 1.00 97.56 303 ILE A N 1
ATOM 2227 C CA . ILE A 1 303 ? -1.186 -13.513 -18.277 1.00 97.56 303 ILE A CA 1
ATOM 2228 C C . ILE A 1 303 ? -2.631 -13.174 -18.690 1.00 97.56 303 ILE A C 1
ATOM 2230 O O . ILE A 1 303 ? -3.140 -13.803 -19.624 1.00 97.56 303 ILE A O 1
ATOM 2234 N N . PRO A 1 304 ? -3.284 -12.212 -18.013 1.00 96.38 304 PRO A N 1
ATOM 2235 C CA . PRO A 1 304 ? -4.667 -11.819 -18.273 1.00 96.38 304 PRO A CA 1
ATOM 2236 C C . PRO A 1 304 ? -4.757 -10.953 -19.542 1.00 96.38 304 PRO A C 1
ATOM 2238 O O . PRO A 1 304 ? -4.818 -9.728 -19.476 1.00 96.38 304 PRO A O 1
ATOM 2241 N N . TRP A 1 305 ? -4.642 -11.589 -20.711 1.00 96.88 305 TRP A N 1
ATOM 2242 C CA . TRP A 1 305 ? -4.761 -10.933 -22.017 1.00 96.88 305 TRP A CA 1
ATOM 2243 C C . TRP A 1 305 ? -6.224 -10.755 -22.436 1.00 96.88 305 TRP A C 1
ATOM 2245 O O . TRP A 1 305 ? -7.020 -11.682 -22.281 1.00 96.88 305 TRP A O 1
ATOM 2255 N N . ALA A 1 306 ? -6.516 -9.630 -23.094 1.00 94.50 306 ALA A N 1
ATOM 2256 C CA . ALA A 1 306 ? -7.792 -9.328 -23.746 1.00 94.50 306 ALA A CA 1
ATOM 2257 C C . ALA A 1 306 ? -7.648 -8.958 -25.229 1.00 94.50 306 ALA A C 1
ATOM 2259 O O . ALA A 1 306 ? -6.597 -8.385 -25.614 1.00 94.50 306 ALA A O 1
#